Protein AF-A0A959PC65-F1 (afdb_monomer_lite)

Radius of gyration: 73.72 Å; chains: 1; bounding box: 116×34×220 Å

Structure (mmCIF, N/CA/C/O backbone):
data_AF-A0A959PC65-F1
#
_entry.id   AF-A0A959PC65-F1
#
loop_
_atom_site.group_PDB
_atom_site.id
_atom_site.type_symbol
_atom_site.label_atom_id
_atom_site.label_alt_id
_atom_site.label_comp_id
_atom_site.label_asym_id
_atom_site.label_entity_id
_atom_site.label_seq_id
_atom_site.pdbx_PDB_ins_code
_atom_site.Cartn_x
_atom_site.Cartn_y
_atom_site.Cartn_z
_atom_site.occupancy
_atom_site.B_iso_or_equiv
_atom_site.auth_seq_id
_atom_site.auth_comp_id
_atom_site.auth_asym_id
_atom_site.auth_atom_id
_atom_site.pdbx_PDB_model_num
ATOM 1 N N . SER A 1 1 ? 71.061 -19.066 -108.922 1.00 52.03 1 SER A N 1
ATOM 2 C CA . SER A 1 1 ? 69.913 -18.241 -109.324 1.00 52.03 1 SER A CA 1
ATOM 3 C C . SER A 1 1 ? 68.624 -18.771 -108.711 1.00 52.03 1 SER A C 1
ATOM 5 O O . SER A 1 1 ? 67.897 -19.541 -109.334 1.00 52.03 1 SER A O 1
ATOM 7 N N . GLY A 1 2 ? 68.364 -18.389 -107.465 1.00 57.25 2 GLY A N 1
ATOM 8 C CA . GLY A 1 2 ? 67.092 -18.632 -106.788 1.00 57.25 2 GLY A CA 1
ATOM 9 C C . GLY A 1 2 ? 66.955 -17.658 -105.626 1.00 57.25 2 GLY A C 1
ATOM 10 O O . GLY A 1 2 ? 67.928 -17.456 -104.901 1.00 57.25 2 GLY A O 1
ATOM 11 N N . SER A 1 3 ? 65.794 -17.016 -105.506 1.00 62.56 3 SER A N 1
ATOM 12 C CA . SER A 1 3 ? 65.504 -16.038 -104.458 1.00 62.56 3 SER A CA 1
ATOM 13 C C . SER A 1 3 ? 65.375 -16.725 -103.091 1.00 62.56 3 SER A C 1
ATOM 15 O O . SER A 1 3 ? 64.820 -17.821 -103.023 1.00 62.56 3 SER A O 1
ATOM 17 N N . ALA A 1 4 ? 65.863 -16.112 -102.008 1.00 68.50 4 ALA A N 1
ATOM 18 C CA . ALA A 1 4 ? 65.804 -16.688 -100.658 1.00 68.50 4 ALA A CA 1
ATOM 19 C C . ALA A 1 4 ? 65.425 -15.645 -99.600 1.00 68.50 4 ALA A C 1
ATOM 21 O O . ALA A 1 4 ? 65.985 -14.548 -99.569 1.00 68.50 4 ALA A O 1
ATOM 22 N N . TRP A 1 5 ? 64.497 -15.998 -98.711 1.00 67.81 5 TRP A N 1
ATOM 23 C CA . TRP A 1 5 ? 64.129 -15.167 -97.567 1.00 67.81 5 TRP A CA 1
ATOM 24 C C . TRP A 1 5 ? 65.224 -15.227 -96.506 1.00 67.81 5 TRP A C 1
ATOM 26 O O . TRP A 1 5 ? 65.566 -16.313 -96.027 1.00 67.81 5 TRP A O 1
ATOM 36 N N . ARG A 1 6 ? 65.766 -14.068 -96.120 1.00 68.94 6 ARG A N 1
ATOM 37 C CA . ARG A 1 6 ? 66.681 -13.974 -94.980 1.00 68.94 6 ARG A CA 1
ATOM 38 C C . ARG A 1 6 ? 66.100 -13.110 -93.873 1.00 68.94 6 ARG A C 1
ATOM 40 O O . ARG A 1 6 ? 65.317 -12.191 -94.117 1.00 68.94 6 ARG A O 1
ATOM 47 N N . ILE A 1 7 ? 66.534 -13.405 -92.657 1.00 67.31 7 ILE A N 1
ATOM 48 C CA . ILE A 1 7 ? 66.300 -12.592 -91.473 1.00 67.31 7 ILE A CA 1
ATOM 49 C C . ILE A 1 7 ? 67.658 -12.051 -91.025 1.00 67.31 7 ILE A C 1
ATOM 51 O O . ILE A 1 7 ? 68.590 -12.806 -90.741 1.00 67.31 7 ILE A O 1
ATOM 55 N N . TRP A 1 8 ? 67.785 -10.727 -91.000 1.00 59.12 8 TRP A N 1
ATOM 56 C CA . TRP A 1 8 ? 69.023 -10.029 -90.680 1.00 59.12 8 TRP A CA 1
ATOM 57 C C . TRP A 1 8 ? 68.911 -9.315 -89.334 1.00 59.12 8 TRP A C 1
ATOM 59 O O . TRP A 1 8 ? 68.015 -8.493 -89.140 1.00 59.12 8 TRP A O 1
ATOM 69 N N . ASN A 1 9 ? 69.845 -9.571 -88.414 1.00 57.09 9 ASN A N 1
ATOM 70 C CA . ASN A 1 9 ? 69.951 -8.797 -87.178 1.00 57.09 9 ASN A CA 1
ATOM 71 C C . ASN A 1 9 ? 70.742 -7.509 -87.435 1.00 57.09 9 ASN A C 1
ATOM 73 O O . ASN A 1 9 ? 71.923 -7.544 -87.778 1.00 57.09 9 ASN A O 1
ATOM 77 N N . THR A 1 10 ? 70.089 -6.363 -87.280 1.00 56.91 10 THR A N 1
ATOM 78 C CA . THR A 1 10 ? 70.685 -5.045 -87.553 1.00 56.91 10 THR A CA 1
ATOM 79 C C . THR A 1 10 ? 71.356 -4.413 -86.332 1.00 56.91 10 THR A C 1
ATOM 81 O O . THR A 1 10 ? 71.858 -3.296 -86.425 1.00 56.91 10 THR A O 1
ATOM 84 N N . GLY A 1 11 ? 71.347 -5.085 -85.176 1.00 47.38 11 GLY A N 1
ATOM 85 C CA . GLY A 1 11 ? 71.755 -4.521 -83.886 1.00 47.38 11 GLY A CA 1
ATOM 86 C C . GLY A 1 11 ? 70.674 -3.666 -83.209 1.00 47.38 11 GLY A C 1
ATOM 87 O O . GLY A 1 11 ? 70.723 -3.491 -81.997 1.00 47.38 11 GLY A O 1
ATOM 88 N N . CYS A 1 12 ? 69.665 -3.205 -83.957 1.00 42.94 12 CYS A N 1
ATOM 89 C CA . CYS A 1 12 ? 68.497 -2.470 -83.447 1.00 42.94 12 CYS A CA 1
ATOM 90 C C . CYS A 1 12 ? 67.174 -3.234 -83.666 1.00 42.94 12 CYS A C 1
ATOM 92 O O . CYS A 1 12 ? 66.101 -2.639 -83.596 1.00 42.94 12 CYS A O 1
ATOM 94 N N . GLY A 1 13 ? 67.250 -4.529 -83.992 1.00 55.75 13 GLY A N 1
ATOM 95 C CA . GLY A 1 13 ? 66.104 -5.374 -84.330 1.00 55.75 13 GLY A CA 1
ATOM 96 C C . GLY A 1 13 ? 66.384 -6.332 -85.488 1.00 55.75 13 GLY A C 1
ATOM 97 O O . GLY A 1 13 ? 67.478 -6.326 -86.066 1.00 55.75 13 GLY A O 1
ATOM 98 N N . TRP A 1 14 ? 65.379 -7.129 -85.848 1.00 58.44 14 TRP A N 1
ATOM 99 C CA . TRP A 1 14 ? 65.425 -8.040 -86.992 1.00 58.44 14 TRP A CA 1
ATOM 100 C C . TRP A 1 14 ? 64.729 -7.418 -88.212 1.00 58.44 14 TRP A C 1
ATOM 102 O O . TRP A 1 14 ? 63.682 -6.781 -88.094 1.00 58.44 14 TRP A O 1
ATOM 112 N N . GLU A 1 15 ? 65.318 -7.591 -89.393 1.00 63.28 15 GLU A N 1
ATOM 113 C CA . GLU A 1 15 ? 64.695 -7.265 -90.679 1.00 63.28 15 GLU A CA 1
ATOM 114 C C . GLU A 1 15 ? 64.476 -8.552 -91.479 1.00 63.28 15 GLU A C 1
ATOM 116 O O . GLU A 1 15 ? 65.385 -9.375 -91.575 1.00 63.28 15 GLU A O 1
ATOM 121 N N . ILE A 1 16 ? 63.297 -8.708 -92.086 1.00 68.25 16 ILE A N 1
ATOM 122 C CA . ILE A 1 16 ? 62.995 -9.804 -93.015 1.00 68.25 16 ILE A CA 1
ATOM 123 C C . ILE A 1 16 ? 62.952 -9.247 -94.432 1.00 68.25 16 ILE A C 1
ATOM 125 O O . ILE A 1 16 ? 62.266 -8.258 -94.721 1.00 68.25 16 ILE A O 1
ATOM 129 N N . GLY A 1 17 ? 63.677 -9.894 -95.335 1.00 66.88 17 GLY A N 1
ATOM 130 C CA . GLY A 1 17 ? 63.676 -9.532 -96.741 1.00 66.88 17 GLY A CA 1
ATOM 131 C C . GLY A 1 17 ? 63.999 -10.702 -97.649 1.00 66.88 17 GLY A C 1
ATOM 132 O O . GLY A 1 17 ? 64.562 -11.715 -97.232 1.00 66.88 17 GLY A O 1
ATOM 133 N N . LEU A 1 18 ? 63.599 -10.550 -98.904 1.00 70.12 18 LEU A N 1
ATOM 134 C CA . LEU A 1 18 ? 63.871 -11.497 -99.968 1.00 70.12 18 LEU A CA 1
ATOM 135 C C . LEU A 1 18 ? 65.146 -11.059 -100.688 1.00 70.12 18 LEU A C 1
ATOM 137 O O . LEU A 1 18 ? 65.239 -9.932 -101.179 1.00 70.12 18 LEU A O 1
ATOM 141 N N . VAL A 1 19 ? 66.126 -11.954 -100.752 1.00 71.81 19 VAL A N 1
ATOM 142 C CA . VAL A 1 19 ? 67.323 -11.779 -101.575 1.00 71.81 19 VAL A CA 1
ATOM 143 C C . VAL A 1 19 ? 67.050 -12.353 -102.951 1.00 71.81 19 VAL A C 1
ATOM 145 O O . VAL A 1 19 ? 66.766 -13.543 -103.065 1.00 71.81 19 VAL A O 1
ATOM 148 N N . GLU A 1 20 ? 67.184 -11.538 -103.990 1.00 73.69 20 GLU A N 1
ATOM 149 C CA . GLU A 1 20 ? 67.090 -11.961 -105.387 1.00 73.69 20 GLU A CA 1
ATOM 150 C C . GLU A 1 20 ? 68.472 -11.917 -106.048 1.00 73.69 20 GLU A C 1
ATOM 152 O O . GLU A 1 20 ? 69.166 -10.899 -106.030 1.00 73.69 20 GLU A O 1
ATOM 157 N N . ASP A 1 21 ? 68.882 -13.036 -106.640 1.00 68.44 21 ASP A N 1
ATOM 158 C CA . ASP A 1 21 ? 70.156 -13.172 -107.350 1.00 68.44 21 ASP A CA 1
ATOM 159 C C . ASP A 1 21 ? 70.002 -12.653 -108.790 1.00 68.44 21 ASP A C 1
ATOM 161 O O . ASP A 1 21 ? 69.402 -13.316 -109.640 1.00 68.44 21 ASP A O 1
ATOM 165 N N . ILE A 1 22 ? 70.522 -11.451 -109.061 1.00 67.75 22 ILE A N 1
ATOM 166 C CA . ILE A 1 22 ? 70.355 -10.743 -110.345 1.00 67.75 22 ILE A CA 1
ATOM 167 C C . ILE A 1 22 ? 71.550 -10.929 -111.296 1.00 67.75 22 ILE A C 1
ATOM 169 O O . ILE A 1 22 ? 71.750 -10.148 -112.226 1.00 67.75 22 ILE A O 1
ATOM 173 N N . GLY A 1 23 ? 72.371 -11.963 -111.082 1.00 59.47 23 GLY A N 1
ATOM 174 C CA . GLY A 1 23 ? 73.445 -12.378 -111.997 1.00 59.47 23 GLY A CA 1
ATOM 175 C C . GLY A 1 23 ? 74.710 -11.505 -111.989 1.00 59.47 23 GLY A C 1
ATOM 176 O O . GLY A 1 23 ? 75.762 -11.976 -112.411 1.00 59.47 23 GLY A O 1
ATOM 177 N N . PHE A 1 24 ? 74.644 -10.278 -111.461 1.00 54.88 24 PHE A N 1
ATOM 178 C CA . PHE A 1 24 ? 75.796 -9.398 -111.188 1.00 54.88 24 PHE A CA 1
ATOM 179 C C . PHE A 1 24 ? 75.814 -8.864 -109.738 1.00 54.88 24 PHE A C 1
ATOM 181 O O . PHE A 1 24 ? 76.488 -7.877 -109.446 1.00 54.88 24 PHE A O 1
ATOM 188 N N . GLY A 1 25 ? 75.079 -9.510 -108.828 1.00 63.34 25 GLY A N 1
ATOM 189 C CA . GLY A 1 25 ? 74.975 -9.147 -107.413 1.00 63.34 25 GLY A CA 1
ATOM 190 C C . GLY A 1 25 ? 73.688 -9.677 -106.776 1.00 63.34 25 GLY A C 1
ATOM 191 O O . GLY A 1 25 ? 72.831 -10.227 -107.466 1.00 63.34 25 GLY A O 1
ATOM 192 N N . GLU A 1 26 ? 73.555 -9.499 -105.463 1.00 71.88 26 GLU A N 1
ATOM 193 C CA . GLU A 1 26 ? 72.325 -9.778 -104.714 1.00 71.88 26 GLU A CA 1
ATOM 194 C C . GLU A 1 26 ? 71.518 -8.477 -104.550 1.00 71.88 26 GLU A C 1
ATOM 196 O O . GLU A 1 26 ? 72.081 -7.448 -104.168 1.00 71.88 26 GLU A O 1
ATOM 201 N N . ASN A 1 27 ? 70.212 -8.509 -104.831 1.00 74.06 27 ASN A N 1
ATOM 202 C CA . ASN A 1 27 ? 69.290 -7.413 -104.525 1.00 74.06 27 ASN A CA 1
ATOM 203 C C . ASN A 1 27 ? 68.455 -7.761 -103.283 1.00 74.06 27 ASN A C 1
ATOM 205 O O . ASN A 1 27 ? 67.878 -8.845 -103.216 1.00 74.06 27 ASN A O 1
ATOM 209 N N . TRP A 1 28 ? 68.396 -6.856 -102.303 1.00 72.31 28 TRP A N 1
ATOM 210 C CA . TRP A 1 28 ? 67.629 -7.035 -101.067 1.00 72.31 28 TRP A CA 1
ATOM 211 C C . TRP A 1 28 ? 66.302 -6.287 -101.149 1.00 72.31 28 TRP A C 1
ATOM 213 O O . TRP A 1 28 ? 66.261 -5.060 -101.026 1.00 72.31 28 TRP A O 1
ATOM 223 N N . ASN A 1 29 ? 65.209 -7.030 -101.284 1.00 67.00 29 ASN A N 1
ATOM 224 C CA . ASN A 1 29 ? 63.865 -6.486 -101.158 1.00 67.00 29 ASN A CA 1
ATOM 225 C C . ASN A 1 29 ? 63.426 -6.635 -99.696 1.00 67.00 29 ASN A C 1
ATOM 227 O O . ASN A 1 29 ? 63.206 -7.743 -99.212 1.00 67.00 29 ASN A O 1
ATOM 231 N N . ARG A 1 30 ? 63.343 -5.522 -98.960 1.00 63.12 30 ARG A N 1
ATOM 232 C CA . ARG A 1 30 ? 62.937 -5.512 -97.544 1.00 63.12 30 ARG A CA 1
ATOM 233 C C . ARG A 1 30 ? 61.412 -5.572 -97.437 1.00 63.12 30 ARG A C 1
ATOM 235 O O . ARG A 1 30 ? 60.748 -4.712 -98.007 1.00 63.12 30 ARG A O 1
ATOM 242 N N . TYR A 1 31 ? 60.881 -6.515 -96.658 1.00 58.06 31 TYR A N 1
ATOM 243 C CA . TYR A 1 31 ? 59.430 -6.699 -96.496 1.00 58.06 31 TYR A CA 1
ATOM 244 C C . TYR A 1 31 ? 58.930 -6.374 -95.096 1.00 58.06 31 TYR A C 1
ATOM 246 O O . TYR A 1 31 ? 57.860 -5.795 -94.966 1.00 58.06 31 TYR A O 1
ATOM 254 N N . ALA A 1 32 ? 59.716 -6.668 -94.063 1.00 56.94 32 ALA A N 1
ATOM 255 C CA . ALA A 1 32 ? 59.381 -6.264 -92.710 1.00 56.94 32 ALA A CA 1
ATOM 256 C C . ALA A 1 32 ? 60.618 -5.711 -92.009 1.00 56.94 32 ALA A C 1
ATOM 258 O O . ALA A 1 32 ? 61.707 -6.287 -92.038 1.00 56.94 32 ALA A O 1
ATOM 259 N N . ARG A 1 33 ? 60.436 -4.570 -91.358 1.00 50.03 33 ARG A N 1
ATOM 260 C CA . ARG A 1 33 ? 61.270 -4.130 -90.249 1.00 50.03 33 ARG A CA 1
ATOM 261 C C . ARG A 1 33 ? 60.291 -4.052 -89.103 1.00 50.03 33 ARG A C 1
ATOM 263 O O . ARG A 1 33 ? 59.395 -3.231 -89.239 1.00 50.03 33 ARG A O 1
ATOM 270 N N . TYR A 1 34 ? 60.480 -4.797 -88.019 1.00 53.69 34 TYR A N 1
ATOM 271 C CA . TYR A 1 34 ? 60.434 -4.125 -86.726 1.00 53.69 34 TYR A CA 1
ATOM 272 C C . TYR A 1 34 ? 60.867 -4.960 -85.524 1.00 53.69 34 TYR A C 1
ATOM 274 O O . TYR A 1 34 ? 60.722 -6.175 -85.464 1.00 53.69 34 TYR A O 1
ATOM 282 N N . TYR A 1 35 ? 61.367 -4.196 -84.555 1.00 48.28 35 TYR A N 1
ATOM 283 C CA . TYR A 1 35 ? 61.489 -4.490 -83.140 1.00 48.28 35 TYR A CA 1
ATOM 284 C C . TYR A 1 35 ? 60.657 -3.432 -82.416 1.00 48.28 35 TYR A C 1
ATOM 286 O O . TYR A 1 35 ? 61.050 -2.264 -82.407 1.00 48.28 35 TYR A O 1
ATOM 294 N N . THR A 1 36 ? 59.508 -3.786 -81.842 1.00 46.75 36 THR A N 1
ATOM 295 C CA . THR A 1 36 ? 58.866 -2.919 -80.846 1.00 46.75 36 THR A CA 1
ATOM 296 C C . THR A 1 36 ? 58.770 -3.658 -79.533 1.00 46.75 36 THR A C 1
ATOM 298 O O . THR A 1 36 ? 57.935 -4.535 -79.349 1.00 46.75 36 THR A O 1
ATOM 301 N N . GLY A 1 37 ? 59.581 -3.207 -78.587 1.00 50.06 37 GLY A N 1
ATOM 302 C CA . GLY A 1 37 ? 59.171 -3.199 -77.195 1.00 50.06 37 GLY A CA 1
ATOM 303 C C . GLY A 1 37 ? 59.454 -4.484 -76.457 1.00 50.06 37 GLY A C 1
ATOM 304 O O . GLY A 1 37 ? 60.479 -4.524 -75.793 1.00 50.06 37 GLY A O 1
ATOM 305 N N . PHE A 1 38 ? 58.549 -5.465 -76.486 1.00 52.56 38 PHE A N 1
ATOM 306 C CA . PHE A 1 38 ? 58.518 -6.482 -75.424 1.00 52.56 38 PHE A CA 1
ATOM 307 C C . PHE A 1 38 ? 57.985 -7.873 -75.809 1.00 52.56 38 PHE A C 1
ATOM 309 O O . PHE A 1 38 ? 58.043 -8.768 -74.973 1.00 52.56 38 PHE A O 1
ATOM 316 N N . CYS A 1 39 ? 57.598 -8.124 -77.064 1.00 54.19 39 CYS A N 1
ATOM 317 C CA . CYS A 1 39 ? 57.244 -9.471 -77.534 1.00 54.19 39 CYS A CA 1
ATOM 318 C C . CYS A 1 39 ? 57.866 -9.678 -78.921 1.00 54.19 39 CYS A C 1
ATOM 320 O O . CYS A 1 39 ? 57.612 -8.893 -79.830 1.00 54.19 39 CYS A O 1
ATOM 322 N N . ASN A 1 40 ? 58.750 -10.671 -79.076 1.00 52.94 40 ASN A N 1
ATOM 323 C CA . ASN A 1 40 ? 59.488 -10.962 -80.316 1.00 52.94 40 ASN A CA 1
ATOM 324 C C . ASN A 1 40 ? 58.570 -11.535 -81.421 1.00 52.94 40 ASN A C 1
ATOM 326 O O . ASN A 1 40 ? 58.814 -12.631 -81.920 1.00 52.94 40 ASN A O 1
ATOM 330 N N . GLU A 1 41 ? 57.520 -10.812 -81.802 1.00 56.50 41 GLU A N 1
ATOM 331 C CA . GLU A 1 41 ? 56.496 -11.250 -82.750 1.00 56.50 41 GLU A CA 1
ATOM 332 C C . GLU A 1 41 ? 56.366 -10.272 -83.924 1.00 56.50 41 GLU A C 1
ATOM 334 O O . GLU A 1 41 ? 56.542 -9.061 -83.779 1.00 56.50 41 GLU A O 1
ATOM 339 N N . ILE A 1 42 ? 56.066 -10.807 -85.111 1.00 57.09 42 ILE A N 1
ATOM 340 C CA . ILE A 1 42 ? 55.766 -10.020 -86.312 1.00 57.09 42 ILE A CA 1
ATOM 341 C C . ILE A 1 42 ? 54.278 -10.207 -86.620 1.00 57.09 42 ILE A C 1
ATOM 343 O O . ILE A 1 42 ? 53.873 -11.339 -86.898 1.00 57.09 42 ILE A O 1
ATOM 347 N N . PRO A 1 43 ? 53.465 -9.134 -86.624 1.00 57.00 43 PRO A N 1
ATOM 348 C CA . PRO A 1 43 ? 52.055 -9.232 -86.972 1.00 57.00 43 PRO A CA 1
ATOM 349 C C . PRO A 1 43 ? 51.869 -9.810 -88.377 1.00 57.00 43 PRO A C 1
ATOM 351 O O . PRO A 1 43 ? 52.524 -9.381 -89.331 1.00 57.00 43 PRO A O 1
ATOM 354 N N . VAL A 1 44 ? 50.929 -10.748 -88.515 1.00 57.47 44 VAL A N 1
ATOM 355 C CA . VAL A 1 44 ? 50.611 -11.463 -89.769 1.00 57.47 44 VAL A CA 1
ATOM 356 C C . VAL A 1 44 ? 50.310 -10.498 -90.925 1.00 57.47 44 VAL A C 1
ATOM 358 O O . VAL A 1 44 ? 50.628 -10.768 -92.077 1.00 57.47 44 VAL A O 1
ATOM 361 N N . GLU A 1 45 ? 49.743 -9.338 -90.598 1.00 56.09 45 GLU A N 1
ATOM 362 C CA . GLU A 1 45 ? 49.369 -8.257 -91.515 1.00 56.09 45 GLU A CA 1
ATOM 363 C C . GLU A 1 45 ? 50.573 -7.577 -92.187 1.00 56.09 45 GLU A C 1
ATOM 365 O O . GLU A 1 45 ? 50.431 -6.978 -93.253 1.00 56.09 45 GLU A O 1
ATOM 370 N N . GLN A 1 46 ? 51.759 -7.667 -91.576 1.00 52.94 46 GLN A N 1
ATOM 371 C CA . GLN A 1 46 ? 53.010 -7.124 -92.113 1.00 52.94 46 GLN A CA 1
ATOM 372 C C . GLN A 1 46 ? 53.815 -8.155 -92.916 1.00 52.94 46 GLN A C 1
ATOM 374 O O . GLN A 1 46 ? 54.865 -7.826 -93.471 1.00 52.94 46 GLN A O 1
ATOM 379 N N . LEU A 1 47 ? 53.333 -9.396 -93.011 1.00 56.59 47 LEU A N 1
ATOM 380 C CA . LEU A 1 47 ? 53.944 -10.451 -93.808 1.00 56.59 47 LEU A CA 1
ATOM 381 C C . LEU A 1 47 ? 53.136 -10.650 -95.095 1.00 56.59 47 LEU A C 1
ATOM 383 O O . LEU A 1 47 ? 51.935 -10.905 -95.078 1.00 56.59 47 LEU A O 1
ATOM 387 N N . GLY A 1 48 ? 53.802 -10.548 -96.247 1.00 58.09 48 GLY A N 1
ATOM 388 C CA . GLY A 1 48 ? 53.195 -10.942 -97.520 1.00 58.09 48 GLY A CA 1
ATOM 389 C C . GLY A 1 48 ? 52.866 -12.440 -97.534 1.00 58.09 48 GLY A C 1
ATOM 390 O O . GLY A 1 48 ? 53.522 -13.226 -96.851 1.00 58.09 48 GLY A O 1
ATOM 391 N N . LEU A 1 49 ? 51.888 -12.850 -98.350 1.00 60.56 49 LEU A N 1
ATOM 392 C CA . LEU A 1 49 ? 51.412 -14.243 -98.430 1.00 60.56 49 LEU A CA 1
ATOM 393 C C . LEU A 1 49 ? 52.553 -15.261 -98.617 1.00 60.56 49 LEU A C 1
ATOM 395 O O . LEU A 1 49 ? 52.530 -16.337 -98.031 1.00 60.56 49 LEU A O 1
ATOM 399 N N . GLU A 1 50 ? 53.583 -14.898 -99.381 1.00 60.94 50 GLU A N 1
ATOM 400 C CA . GLU A 1 50 ? 54.752 -15.749 -99.618 1.00 60.94 50 GLU A CA 1
ATOM 401 C C . GLU A 1 50 ? 55.606 -15.962 -98.358 1.00 60.94 50 GLU A C 1
ATOM 403 O O . GLU A 1 50 ? 56.052 -17.084 -98.108 1.00 60.94 50 GLU A O 1
ATOM 408 N N . ALA A 1 51 ? 55.783 -14.930 -97.527 1.00 60.09 51 ALA A N 1
ATOM 409 C CA . ALA A 1 51 ? 56.511 -15.034 -96.261 1.00 60.09 51 ALA A CA 1
ATOM 410 C C . ALA A 1 51 ? 55.747 -15.904 -95.249 1.00 60.09 51 ALA A C 1
ATOM 412 O O . ALA A 1 51 ? 56.362 -16.702 -94.549 1.00 60.09 51 ALA A O 1
ATOM 413 N N . LEU A 1 52 ? 54.411 -15.826 -95.244 1.00 60.56 52 LEU A N 1
ATOM 414 C CA . LEU A 1 52 ? 53.541 -16.660 -94.403 1.00 60.56 52 LEU A CA 1
ATOM 415 C C . LEU A 1 52 ? 53.571 -18.146 -94.785 1.00 60.56 52 LEU A C 1
ATOM 417 O O . LEU A 1 52 ? 53.357 -19.007 -93.939 1.00 60.56 52 LEU A O 1
ATOM 421 N N . THR A 1 53 ? 53.847 -18.459 -96.053 1.00 61.25 53 THR A N 1
ATOM 422 C CA . THR A 1 53 ? 53.963 -19.845 -96.544 1.00 61.25 53 THR A CA 1
ATOM 423 C C . THR A 1 53 ? 55.398 -20.380 -96.563 1.00 61.25 53 THR A C 1
ATOM 425 O O . THR A 1 53 ? 55.625 -21.525 -96.954 1.00 61.25 53 THR A O 1
ATOM 428 N N . THR A 1 54 ? 56.381 -19.567 -96.169 1.00 64.75 54 THR A N 1
ATOM 429 C CA . THR A 1 54 ? 57.793 -19.958 -96.169 1.00 64.75 54 THR A CA 1
ATOM 430 C C . THR A 1 54 ? 58.107 -20.785 -94.923 1.00 64.75 54 THR A C 1
ATOM 432 O O . THR A 1 54 ? 57.995 -20.308 -93.801 1.00 64.75 54 THR A O 1
ATOM 435 N N . THR A 1 55 ? 58.543 -22.032 -95.112 1.00 61.88 55 THR A N 1
ATOM 436 C CA . THR A 1 55 ? 58.835 -22.975 -94.013 1.00 61.88 55 THR A CA 1
ATOM 437 C C . THR A 1 55 ? 60.283 -22.930 -93.528 1.00 61.88 55 THR A C 1
ATOM 439 O O . THR A 1 55 ? 60.660 -23.652 -92.607 1.00 61.88 55 THR A O 1
ATOM 442 N N . THR A 1 56 ? 61.152 -22.168 -94.191 1.00 65.19 56 THR A N 1
ATOM 443 C CA . THR A 1 56 ? 62.580 -22.111 -93.863 1.00 65.19 56 THR A CA 1
ATOM 444 C C . THR A 1 56 ? 63.107 -20.716 -94.134 1.00 65.19 56 THR A C 1
ATOM 446 O O . THR A 1 56 ? 63.108 -20.249 -95.270 1.00 65.19 56 THR A O 1
ATOM 449 N N . PHE A 1 57 ? 63.570 -20.067 -93.074 1.00 69.25 57 PHE A N 1
ATOM 450 C CA . PHE A 1 57 ? 64.221 -18.767 -93.132 1.00 69.25 57 PHE A CA 1
ATOM 451 C C . PHE A 1 57 ? 65.724 -18.955 -92.987 1.00 69.25 57 PHE A C 1
ATOM 453 O O . PHE A 1 57 ? 66.156 -19.889 -92.319 1.00 69.25 57 PHE A O 1
ATOM 460 N N . TYR A 1 58 ? 66.522 -18.080 -93.594 1.00 68.56 58 TYR A N 1
ATOM 461 C CA . TYR A 1 58 ? 67.981 -18.135 -93.490 1.00 68.56 58 TYR A CA 1
ATOM 462 C C . TYR A 1 58 ? 68.526 -16.929 -92.722 1.00 68.56 58 TYR A C 1
ATOM 464 O O . TYR A 1 58 ? 67.960 -15.840 -92.789 1.00 68.56 58 TYR A O 1
ATOM 472 N N . ASP A 1 59 ? 69.626 -17.094 -91.997 1.00 64.75 59 ASP A N 1
ATOM 473 C CA . ASP A 1 59 ? 70.328 -15.978 -91.365 1.00 64.75 59 ASP A CA 1
ATOM 474 C C . ASP A 1 59 ? 71.149 -15.157 -92.383 1.00 64.75 59 ASP A C 1
ATOM 476 O O . ASP A 1 59 ? 71.220 -15.465 -93.580 1.00 64.75 59 ASP A O 1
ATOM 480 N N . GLY A 1 60 ? 71.800 -14.092 -91.906 1.00 58.94 60 GLY A N 1
ATOM 481 C CA . GLY A 1 60 ? 72.668 -13.230 -92.719 1.00 58.94 60 GLY A CA 1
ATOM 482 C C . GLY A 1 60 ? 73.899 -13.923 -93.326 1.00 58.94 60 GLY A C 1
ATOM 483 O O . GLY A 1 60 ? 74.558 -13.336 -94.182 1.00 58.94 60 GLY A O 1
ATOM 484 N N . PHE A 1 61 ? 74.192 -15.164 -92.929 1.00 64.56 61 PHE A N 1
ATOM 485 C CA . PHE A 1 61 ? 75.278 -15.998 -93.448 1.00 64.56 61 PHE A CA 1
ATOM 486 C C . PHE A 1 61 ? 74.765 -17.179 -94.293 1.00 64.56 61 PHE A C 1
ATOM 488 O O . PHE A 1 61 ? 75.555 -18.015 -94.737 1.00 64.56 61 PHE A O 1
ATOM 495 N N . GLY A 1 62 ? 73.453 -17.242 -94.551 1.00 63.31 62 GLY A N 1
ATOM 496 C CA . GLY A 1 62 ? 72.820 -18.259 -95.385 1.00 63.31 62 GLY A CA 1
ATOM 497 C C . GLY A 1 62 ? 72.585 -19.601 -94.688 1.00 63.31 62 GLY A C 1
ATOM 498 O O . GLY A 1 62 ? 72.373 -20.598 -95.377 1.00 63.31 62 GLY A O 1
ATOM 499 N N . GLN A 1 63 ? 72.627 -19.662 -93.353 1.00 67.69 63 GLN A N 1
ATOM 500 C CA . GLN A 1 63 ? 72.279 -20.865 -92.587 1.00 67.69 63 GLN A CA 1
ATOM 501 C C . GLN A 1 63 ? 70.777 -20.896 -92.271 1.00 67.69 63 GLN A C 1
ATOM 503 O O . GLN A 1 63 ? 70.218 -19.848 -91.953 1.00 67.69 63 GLN A O 1
ATOM 508 N N . PRO A 1 64 ? 70.100 -22.057 -92.348 1.00 67.62 64 PRO A N 1
ATOM 509 C CA . PRO A 1 64 ? 68.682 -22.149 -92.018 1.00 67.62 64 PRO A CA 1
ATOM 510 C C . PRO A 1 64 ? 68.455 -21.906 -90.520 1.00 67.62 64 PRO A C 1
ATOM 512 O O . PRO A 1 64 ? 69.098 -22.521 -89.670 1.00 67.62 64 PRO A O 1
ATOM 515 N N . LEU A 1 65 ? 67.513 -21.024 -90.207 1.00 63.88 65 LEU A N 1
ATOM 516 C CA . LEU A 1 65 ? 67.009 -20.768 -88.866 1.00 63.88 65 LEU A CA 1
ATOM 517 C C . LEU A 1 65 ? 66.019 -21.871 -88.478 1.00 63.88 65 LEU A C 1
ATOM 519 O O . LEU A 1 65 ? 65.130 -22.229 -89.250 1.00 63.88 65 LEU A O 1
ATOM 523 N N . THR A 1 66 ? 66.167 -22.401 -87.266 1.00 58.06 66 THR A N 1
ATOM 524 C CA . THR A 1 66 ? 65.294 -23.433 -86.688 1.00 58.06 66 THR A CA 1
ATOM 525 C C . THR A 1 66 ? 64.552 -22.877 -85.473 1.00 58.06 66 THR A C 1
ATOM 527 O O . THR A 1 66 ? 65.153 -22.125 -84.709 1.00 58.06 66 THR A O 1
ATOM 530 N N . GLY A 1 67 ? 63.296 -23.284 -85.256 1.00 54.47 67 GLY A N 1
ATOM 531 C CA . GLY A 1 67 ? 62.502 -22.891 -84.077 1.00 54.47 67 GLY A CA 1
ATOM 532 C C . GLY A 1 67 ? 61.572 -21.685 -84.269 1.00 54.47 67 GLY A C 1
ATOM 533 O O . GLY A 1 67 ? 61.241 -21.020 -83.295 1.00 54.47 67 GLY A O 1
ATOM 534 N N . LEU A 1 68 ? 61.177 -21.386 -85.510 1.00 58.19 68 LEU A N 1
ATOM 535 C CA . LEU A 1 68 ? 60.132 -20.406 -85.820 1.00 58.19 68 LEU A CA 1
ATOM 536 C C . LEU A 1 68 ? 58.767 -21.106 -85.788 1.00 58.19 68 LEU A C 1
ATOM 538 O O . LEU A 1 68 ? 58.564 -22.056 -86.539 1.00 58.19 68 LEU A O 1
ATOM 542 N N . GLU A 1 69 ? 57.854 -20.627 -84.945 1.00 56.72 69 GLU A N 1
ATOM 543 C CA . GLU A 1 69 ? 56.491 -21.153 -84.782 1.00 56.72 69 GLU A CA 1
ATOM 544 C C . GLU A 1 69 ? 55.474 -20.011 -84.927 1.00 56.72 69 GLU A C 1
ATOM 546 O O . GLU A 1 69 ? 55.751 -18.874 -84.543 1.00 56.72 69 GLU A O 1
ATOM 551 N N . THR A 1 70 ? 54.291 -20.301 -85.471 1.00 55.38 70 THR A N 1
ATOM 552 C CA . THR A 1 70 ? 53.161 -19.357 -85.526 1.00 55.38 70 THR A CA 1
ATOM 553 C C . THR A 1 70 ? 52.186 -19.665 -84.388 1.00 55.38 70 THR A C 1
ATOM 555 O O . THR A 1 70 ? 51.587 -20.741 -84.399 1.00 55.38 70 THR A O 1
ATOM 558 N N . SER A 1 71 ? 52.003 -18.755 -83.426 1.00 54.91 71 SER A N 1
ATOM 559 C CA . SER A 1 71 ? 51.025 -18.909 -82.331 1.00 54.91 71 SER A CA 1
ATOM 560 C C . SER A 1 71 ? 49.766 -18.076 -82.595 1.00 54.91 71 SER A C 1
ATOM 562 O O . SER A 1 71 ? 49.872 -16.944 -83.058 1.00 54.91 71 SER A O 1
ATOM 564 N N . LEU A 1 72 ? 48.584 -18.642 -82.323 1.00 53.56 72 LEU A N 1
ATOM 565 C CA . LEU A 1 72 ? 47.273 -17.977 -82.434 1.00 53.56 72 LEU A CA 1
ATOM 566 C C . LEU A 1 72 ? 46.624 -17.691 -81.066 1.00 53.56 72 LEU A C 1
ATOM 568 O O . LEU A 1 72 ? 45.543 -17.107 -81.037 1.00 53.56 72 LEU A O 1
ATOM 572 N N . ASP A 1 73 ? 47.254 -18.096 -79.959 1.00 56.34 73 ASP A N 1
ATOM 573 C CA . ASP A 1 73 ? 46.714 -17.902 -78.608 1.00 56.34 73 ASP A CA 1
ATOM 574 C C . ASP A 1 73 ? 47.322 -16.656 -77.951 1.00 56.34 73 ASP A C 1
ATOM 576 O O . ASP A 1 73 ? 48.542 -16.544 -77.805 1.00 56.34 73 ASP A O 1
ATOM 580 N N . SER A 1 74 ? 46.453 -15.723 -77.551 1.00 58.66 74 SER A N 1
ATOM 581 C CA . SER A 1 74 ? 46.802 -14.507 -76.813 1.00 58.66 74 SER A CA 1
ATOM 582 C C . SER A 1 74 ? 46.965 -14.823 -75.323 1.00 58.66 74 SER A C 1
ATOM 584 O O . SER A 1 74 ? 45.976 -14.997 -74.612 1.00 58.66 74 SER A O 1
ATOM 586 N N . PHE A 1 75 ? 48.206 -14.871 -74.835 1.00 67.56 75 PHE A N 1
ATOM 587 C CA . PHE A 1 75 ? 48.534 -14.962 -73.401 1.00 67.56 75 PHE A CA 1
ATOM 588 C C . PHE A 1 75 ? 48.610 -13.568 -72.753 1.00 67.56 75 PHE A C 1
ATOM 590 O O . PHE A 1 75 ? 49.559 -13.255 -72.027 1.00 67.56 75 PHE A O 1
ATOM 597 N N . GLU A 1 76 ? 47.634 -12.730 -73.094 1.00 72.62 76 GLU A N 1
ATOM 598 C CA . GLU A 1 76 ? 47.503 -11.338 -72.673 1.00 72.62 76 GLU A CA 1
ATOM 599 C C . GLU A 1 76 ? 46.616 -11.245 -71.425 1.00 72.62 76 GLU A C 1
ATOM 601 O O . GLU A 1 76 ? 45.535 -11.834 -71.382 1.00 72.62 76 GLU A O 1
ATOM 606 N N . GLY A 1 77 ? 47.086 -10.528 -70.408 1.00 79.56 77 GLY A N 1
ATOM 607 C CA . GLY A 1 77 ? 46.370 -10.289 -69.157 1.00 79.56 77 GLY A CA 1
ATOM 608 C C . GLY A 1 77 ? 47.286 -9.644 -68.120 1.00 79.56 77 GLY A C 1
ATOM 609 O O . GLY A 1 77 ? 48.489 -9.524 -68.335 1.00 79.56 77 GLY A O 1
ATOM 610 N N . CYS A 1 78 ? 46.753 -9.222 -66.975 1.00 86.94 78 CYS A N 1
ATOM 611 C CA . CYS A 1 78 ? 47.570 -8.513 -65.997 1.00 86.94 78 CYS A CA 1
ATOM 612 C C . CYS A 1 78 ? 48.691 -9.394 -65.412 1.00 86.94 78 CYS A C 1
ATOM 614 O O . CYS A 1 78 ? 48.424 -10.365 -64.705 1.00 86.94 78 CYS A O 1
ATOM 616 N N . THR A 1 79 ? 49.953 -9.011 -65.627 1.00 84.69 79 THR A N 1
ATOM 617 C CA . THR A 1 79 ? 51.115 -9.763 -65.105 1.00 84.69 79 THR A CA 1
ATOM 618 C C . THR A 1 79 ? 51.647 -9.260 -63.761 1.00 84.69 79 THR A C 1
ATOM 620 O O . THR A 1 79 ? 52.608 -9.829 -63.246 1.00 84.69 79 THR A O 1
ATOM 623 N N . ASP A 1 80 ? 51.069 -8.199 -63.188 1.00 86.00 80 ASP A N 1
ATOM 624 C CA . ASP A 1 80 ? 51.507 -7.647 -61.899 1.00 86.00 80 ASP A CA 1
ATOM 625 C C . ASP A 1 80 ? 50.889 -8.432 -60.726 1.00 86.00 80 ASP A C 1
ATOM 627 O O . ASP A 1 80 ? 49.679 -8.338 -60.520 1.00 86.00 80 ASP A O 1
ATOM 631 N N . PRO A 1 81 ? 51.675 -9.161 -59.906 1.00 86.19 81 PRO A N 1
ATOM 632 C CA . PRO A 1 81 ? 51.153 -9.923 -58.769 1.00 86.19 81 PRO A CA 1
ATOM 633 C C . PRO A 1 81 ? 50.513 -9.070 -57.666 1.00 86.19 81 PRO A C 1
ATOM 635 O O . PRO A 1 81 ? 49.865 -9.626 -56.780 1.00 86.19 81 PRO A O 1
ATOM 638 N N . ALA A 1 82 ? 50.738 -7.752 -57.666 1.00 84.44 82 ALA A N 1
ATOM 639 C CA . ALA A 1 82 ? 50.109 -6.819 -56.736 1.00 84.44 82 ALA A CA 1
ATOM 640 C C . ALA A 1 82 ? 48.740 -6.317 -57.224 1.00 84.44 82 ALA A C 1
ATOM 642 O O . ALA A 1 82 ? 48.014 -5.702 -56.445 1.00 84.44 82 ALA A O 1
ATOM 643 N N . ALA A 1 83 ? 48.386 -6.561 -58.487 1.00 86.69 83 ALA A N 1
ATOM 644 C CA . ALA A 1 83 ? 47.088 -6.209 -59.036 1.00 86.69 83 ALA A CA 1
ATOM 645 C C . ALA A 1 83 ? 46.033 -7.270 -58.710 1.00 86.69 83 ALA A C 1
ATOM 647 O O . ALA A 1 83 ? 46.301 -8.458 -58.543 1.00 86.69 83 ALA A O 1
ATOM 648 N N . CYS A 1 84 ? 44.786 -6.839 -58.660 1.00 85.69 84 CYS A N 1
ATOM 649 C CA . CYS A 1 84 ? 43.692 -7.648 -58.132 1.00 85.69 84 CYS A CA 1
ATOM 650 C C . CYS A 1 84 ? 43.060 -8.547 -59.189 1.00 85.69 84 CYS A C 1
ATOM 652 O O . CYS A 1 84 ? 42.422 -9.547 -58.873 1.00 85.69 84 CYS A O 1
ATOM 654 N N . ASN A 1 85 ? 43.291 -8.211 -60.454 1.00 86.81 85 ASN A N 1
ATOM 655 C CA . ASN A 1 85 ? 43.036 -9.057 -61.607 1.00 86.81 85 ASN A CA 1
ATOM 656 C C . ASN A 1 85 ? 44.324 -9.704 -62.139 1.00 86.81 85 ASN A C 1
ATOM 658 O O . ASN A 1 85 ? 44.373 -10.032 -63.322 1.00 86.81 85 ASN A O 1
ATOM 662 N N . TYR A 1 86 ? 45.351 -9.869 -61.292 1.00 87.94 86 TYR A N 1
ATOM 663 C CA . TYR A 1 86 ? 46.558 -10.609 -61.651 1.00 87.94 86 TYR A CA 1
ATOM 664 C C . TYR A 1 86 ? 46.202 -11.975 -62.241 1.00 87.94 86 TYR A C 1
ATOM 666 O O . TYR A 1 86 ? 45.547 -12.801 -61.598 1.00 87.94 86 TYR A O 1
ATOM 674 N N . ASP A 1 87 ? 46.682 -12.222 -63.451 1.00 84.69 87 ASP A N 1
ATOM 675 C CA . ASP A 1 87 ? 46.545 -13.488 -64.138 1.00 84.69 87 ASP A CA 1
ATOM 676 C C . ASP A 1 87 ? 47.895 -14.206 -64.144 1.00 84.69 87 ASP A C 1
ATOM 678 O O . ASP A 1 87 ? 48.807 -13.897 -64.905 1.00 84.69 87 ASP A O 1
ATOM 682 N N . SER A 1 88 ? 48.007 -15.234 -63.303 1.00 84.69 88 SER A N 1
ATOM 683 C CA . SER A 1 88 ? 49.209 -16.074 -63.224 1.00 84.69 88 SER A CA 1
ATOM 684 C C . SER A 1 88 ? 49.528 -16.862 -64.502 1.00 84.69 88 SER A C 1
ATOM 686 O O . SER A 1 88 ? 50.600 -17.462 -64.593 1.00 84.69 88 SER A O 1
ATOM 688 N N . THR A 1 89 ? 48.591 -16.914 -65.452 1.00 79.00 89 THR A N 1
ATOM 689 C CA . THR A 1 89 ? 48.756 -17.551 -66.762 1.00 79.00 89 THR A CA 1
ATOM 690 C C . THR A 1 89 ? 49.060 -16.552 -67.874 1.00 79.00 89 THR A C 1
ATOM 692 O O . THR A 1 89 ? 49.511 -16.972 -68.943 1.00 79.00 89 THR A O 1
ATOM 695 N N . ALA A 1 90 ? 48.887 -15.251 -67.616 1.00 75.44 90 ALA A N 1
ATOM 696 C CA . ALA A 1 90 ? 49.318 -14.210 -68.528 1.00 75.44 90 ALA A CA 1
ATOM 697 C C . ALA A 1 90 ? 50.846 -14.186 -68.590 1.00 75.44 90 ALA A C 1
ATOM 699 O O . ALA A 1 90 ? 51.553 -14.170 -67.580 1.00 75.44 90 ALA A O 1
ATOM 700 N N . VAL A 1 91 ? 51.359 -14.202 -69.814 1.00 70.81 91 VAL A N 1
ATOM 701 C CA . VAL A 1 91 ? 52.797 -14.101 -70.086 1.00 70.81 91 VAL A CA 1
ATOM 702 C C . VAL A 1 91 ? 53.147 -12.667 -70.491 1.00 70.81 91 VAL A C 1
ATOM 704 O O . VAL A 1 91 ? 54.309 -12.270 -70.398 1.00 70.81 91 VAL A O 1
ATOM 707 N N . CYS A 1 92 ? 52.142 -11.885 -70.908 1.00 68.19 92 CYS A N 1
ATOM 708 C CA . CYS A 1 92 ? 52.282 -10.510 -71.369 1.00 68.19 92 CYS A CA 1
ATOM 709 C C . CYS A 1 92 ? 51.202 -9.607 -70.759 1.00 68.19 92 CYS A C 1
ATOM 711 O O . CYS A 1 92 ? 50.024 -9.958 -70.787 1.00 68.19 92 CYS A O 1
ATOM 713 N N . ASP A 1 93 ? 51.617 -8.439 -70.260 1.00 76.00 93 ASP A N 1
ATOM 714 C CA . ASP A 1 93 ? 50.710 -7.419 -69.726 1.00 76.00 93 ASP A CA 1
ATOM 715 C C . ASP A 1 93 ? 49.995 -6.673 -70.856 1.00 76.00 93 ASP A C 1
ATOM 717 O O . ASP A 1 93 ? 50.638 -6.061 -71.712 1.00 76.00 93 ASP A O 1
ATOM 721 N N . ASP A 1 94 ? 48.668 -6.701 -70.834 1.00 78.50 94 ASP A N 1
ATOM 722 C CA . ASP A 1 94 ? 47.792 -5.984 -71.766 1.00 78.50 94 ASP A CA 1
ATOM 723 C C . ASP A 1 94 ? 47.382 -4.593 -71.245 1.00 78.50 94 ASP A C 1
ATOM 725 O O . ASP A 1 94 ? 46.616 -3.872 -71.889 1.00 78.50 94 ASP A O 1
ATOM 729 N N . GLY A 1 95 ? 47.900 -4.196 -70.077 1.00 80.19 95 GLY A N 1
ATOM 730 C CA . GLY A 1 95 ? 47.556 -2.945 -69.410 1.00 80.19 95 GLY A CA 1
ATOM 731 C C . GLY A 1 95 ? 46.217 -2.997 -68.672 1.00 80.19 95 GLY A C 1
ATOM 732 O O . GLY A 1 95 ? 45.731 -1.953 -68.234 1.00 80.19 95 GLY A O 1
ATOM 733 N N . SER A 1 96 ? 45.617 -4.183 -68.512 1.00 84.25 96 SER A N 1
ATOM 734 C CA . SER A 1 96 ? 44.377 -4.370 -67.752 1.00 84.25 96 SER A CA 1
ATOM 735 C C . SER A 1 96 ? 44.576 -4.340 -66.234 1.00 84.25 96 SER A C 1
ATOM 737 O O . SER A 1 96 ? 43.587 -4.396 -65.509 1.00 84.25 96 SER A O 1
ATOM 739 N N . CYS A 1 97 ? 45.811 -4.262 -65.724 1.00 86.88 97 CYS A N 1
ATOM 740 C CA . CYS A 1 97 ? 46.091 -4.329 -64.289 1.00 86.88 97 CYS A CA 1
ATOM 741 C C . CYS A 1 97 ? 45.324 -3.287 -63.454 1.00 86.88 97 CYS A C 1
ATOM 743 O O . CYS A 1 97 ? 45.523 -2.077 -63.574 1.00 86.88 97 CYS A O 1
ATOM 745 N N . HIS A 1 98 ? 44.494 -3.783 -62.538 1.00 85.94 98 HIS A N 1
ATOM 746 C CA . HIS A 1 98 ? 43.792 -3.016 -61.519 1.00 85.94 98 HIS A CA 1
ATOM 747 C C . HIS A 1 98 ? 44.553 -3.116 -60.201 1.00 85.94 98 HIS A C 1
ATOM 749 O O . HIS A 1 98 ? 44.498 -4.136 -59.512 1.00 85.94 98 HIS A O 1
ATOM 755 N N . LEU A 1 99 ? 45.285 -2.057 -59.867 1.00 84.38 99 LEU A N 1
ATOM 756 C CA . LEU A 1 99 ? 45.990 -1.964 -58.594 1.00 84.38 99 LEU A CA 1
ATOM 757 C C . LEU A 1 99 ? 45.014 -1.637 -57.453 1.00 84.38 99 LEU A C 1
ATOM 759 O O . LEU A 1 99 ? 43.996 -0.991 -57.707 1.00 84.38 99 LEU A O 1
ATOM 763 N N . PRO A 1 100 ? 45.329 -2.044 -56.210 1.00 84.38 100 PRO A N 1
ATOM 764 C CA . PRO A 1 100 ? 44.560 -1.647 -55.039 1.00 84.38 100 PRO A CA 1
ATOM 765 C C . PRO A 1 100 ? 44.414 -0.122 -54.950 1.00 84.38 100 PRO A C 1
ATOM 767 O O . PRO A 1 100 ? 45.414 0.599 -54.989 1.00 84.38 100 PRO A O 1
ATOM 770 N N . ASP A 1 101 ? 43.174 0.366 -54.878 1.00 86.75 101 ASP A N 1
ATOM 771 C CA . ASP A 1 101 ? 42.826 1.779 -55.083 1.00 86.75 101 ASP A CA 1
ATOM 772 C C . ASP A 1 101 ? 41.868 2.362 -54.028 1.00 86.75 101 ASP A C 1
ATOM 774 O O . ASP A 1 101 ? 41.557 3.559 -54.056 1.00 86.75 101 ASP A O 1
ATOM 778 N N . GLY A 1 102 ? 41.444 1.556 -53.055 1.00 88.38 102 GLY A N 1
ATOM 779 C CA . GLY A 1 102 ? 40.769 2.029 -51.851 1.00 88.38 102 GLY A CA 1
ATOM 780 C C . GLY A 1 102 ? 39.983 0.932 -51.151 1.00 88.38 102 GLY A C 1
ATOM 781 O O . GLY A 1 102 ? 39.877 -0.184 -51.642 1.00 88.38 102 GLY A O 1
ATOM 782 N N . CYS A 1 103 ? 39.386 1.247 -50.004 1.00 91.12 103 CYS A N 1
ATOM 783 C CA . CYS A 1 103 ? 38.575 0.272 -49.287 1.00 91.12 103 CYS A CA 1
ATOM 784 C C . CYS A 1 103 ? 37.300 -0.095 -50.067 1.00 91.12 103 CYS A C 1
ATOM 786 O O . CYS A 1 103 ? 36.474 0.765 -50.384 1.00 91.12 103 CYS A O 1
ATOM 788 N N . THR A 1 104 ? 37.102 -1.389 -50.300 1.00 90.12 104 THR A N 1
ATOM 789 C CA . THR A 1 104 ? 35.941 -1.945 -51.021 1.00 90.12 104 THR A CA 1
ATOM 790 C C . THR A 1 104 ? 34.872 -2.518 -50.093 1.00 90.12 104 THR A C 1
ATOM 792 O O . THR A 1 104 ? 33.787 -2.878 -50.551 1.00 90.12 104 THR A O 1
ATOM 795 N N . ASN A 1 105 ? 35.140 -2.593 -48.785 1.00 86.69 105 ASN A N 1
ATOM 796 C CA . ASN A 1 105 ? 34.175 -3.091 -47.812 1.00 86.69 105 ASN A CA 1
ATOM 797 C C . ASN A 1 105 ? 33.074 -2.042 -47.555 1.00 86.69 105 ASN A C 1
ATOM 799 O O . ASN A 1 105 ? 33.383 -1.001 -46.978 1.00 86.69 105 ASN A O 1
ATOM 803 N N . PRO A 1 106 ? 31.799 -2.309 -47.901 1.00 84.62 106 PRO A N 1
ATOM 804 C CA . PRO A 1 106 ? 30.701 -1.350 -47.743 1.00 84.62 106 PRO A CA 1
ATOM 805 C C . PRO A 1 106 ? 30.362 -1.001 -46.286 1.00 84.62 106 PRO A C 1
ATOM 807 O O . PRO A 1 106 ? 29.598 -0.070 -46.058 1.00 84.62 106 PRO A O 1
ATOM 810 N N . VAL A 1 107 ? 30.901 -1.750 -45.320 1.00 79.06 107 VAL A N 1
ATOM 811 C CA . VAL A 1 107 ? 30.720 -1.537 -43.874 1.00 79.06 107 VAL A CA 1
ATOM 812 C C . VAL A 1 107 ? 31.882 -0.724 -43.274 1.00 79.06 107 VAL A C 1
ATOM 814 O O . VAL A 1 107 ? 31.829 -0.284 -42.138 1.00 79.06 107 VAL A O 1
ATOM 817 N N . ALA A 1 108 ? 32.967 -0.491 -44.015 1.00 84.06 108 ALA A N 1
ATOM 818 C CA . ALA A 1 108 ? 34.099 0.272 -43.497 1.00 84.06 108 ALA A CA 1
ATOM 819 C C . ALA A 1 108 ? 33.881 1.788 -43.610 1.00 84.06 108 ALA A C 1
ATOM 821 O O . ALA A 1 108 ? 33.337 2.294 -44.592 1.00 84.06 108 ALA A O 1
ATOM 822 N N . CYS A 1 109 ? 34.421 2.534 -42.649 1.00 82.69 109 CYS A N 1
ATOM 823 C CA . CYS A 1 109 ? 34.272 3.991 -42.544 1.00 82.69 109 CYS A CA 1
ATOM 824 C C . CYS A 1 109 ? 34.743 4.773 -43.776 1.00 82.69 109 CYS A C 1
ATOM 826 O O . CYS A 1 109 ? 34.253 5.856 -44.084 1.00 82.69 109 CYS A O 1
ATOM 828 N N . ASN A 1 110 ? 35.765 4.251 -44.445 1.00 85.00 110 ASN A N 1
ATOM 829 C CA . ASN A 1 110 ? 36.384 4.832 -45.626 1.00 85.00 110 ASN A CA 1
ATOM 830 C C . ASN A 1 110 ? 36.040 4.038 -46.890 1.00 85.00 110 ASN A C 1
ATOM 832 O O . ASN A 1 110 ? 36.825 4.049 -47.840 1.00 85.00 110 ASN A O 1
ATOM 836 N N . TYR A 1 111 ? 34.891 3.352 -46.894 1.00 87.81 111 TYR A N 1
ATOM 837 C CA . TYR A 1 111 ? 34.364 2.698 -48.081 1.00 87.81 111 TYR A CA 1
ATOM 838 C C . TYR A 1 111 ? 34.356 3.664 -49.265 1.00 87.81 111 TYR A C 1
ATOM 840 O O . TYR A 1 111 ? 33.783 4.756 -49.212 1.00 87.81 111 TYR A O 1
ATOM 848 N N . ASN A 1 112 ? 34.977 3.237 -50.355 1.00 86.56 112 ASN A N 1
ATOM 849 C CA . ASN A 1 112 ? 35.006 3.967 -51.601 1.00 86.56 112 ASN A CA 1
ATOM 850 C C . ASN A 1 112 ? 34.231 3.167 -52.649 1.00 86.56 112 ASN A C 1
ATOM 852 O O . ASN A 1 112 ? 34.713 2.165 -53.165 1.00 86.56 112 ASN A O 1
ATOM 856 N N . SER A 1 113 ? 33.039 3.639 -53.013 1.00 89.69 113 SER A N 1
ATOM 857 C CA . SER A 1 113 ? 32.210 2.986 -54.035 1.00 89.69 113 SER A CA 1
ATOM 858 C C . SER A 1 113 ? 32.805 3.024 -55.445 1.00 89.69 113 SER A C 1
ATOM 860 O O . SER A 1 113 ? 32.314 2.322 -56.328 1.00 89.69 113 SER A O 1
ATOM 862 N N . ALA A 1 114 ? 33.843 3.835 -55.662 1.00 86.62 114 ALA A N 1
ATOM 863 C CA . ALA A 1 114 ? 34.612 3.872 -56.897 1.00 86.62 114 ALA A CA 1
ATOM 864 C C . ALA A 1 114 ? 35.883 3.008 -56.846 1.00 86.62 114 ALA A C 1
ATOM 866 O O . ALA A 1 114 ? 36.504 2.840 -57.893 1.00 86.62 114 ALA A O 1
ATOM 867 N N . ALA A 1 115 ? 36.270 2.480 -55.676 1.00 86.88 115 ALA A N 1
ATOM 868 C CA . ALA A 1 115 ? 37.382 1.543 -55.579 1.00 86.88 115 ALA A CA 1
ATOM 869 C C . ALA A 1 115 ? 36.984 0.220 -56.235 1.00 86.88 115 ALA A C 1
ATOM 871 O O . ALA A 1 115 ? 35.929 -0.352 -55.943 1.00 86.88 115 ALA A O 1
ATOM 872 N N . LEU A 1 116 ? 37.828 -0.247 -57.145 1.00 81.94 116 LEU A N 1
ATOM 873 C CA . LEU A 1 116 ? 37.662 -1.533 -57.813 1.00 81.94 116 LEU A CA 1
ATOM 874 C C . LEU A 1 116 ? 38.445 -2.627 -57.092 1.00 81.94 116 LEU A C 1
ATOM 876 O O . LEU A 1 116 ? 38.142 -3.809 -57.276 1.00 81.94 116 LEU A O 1
ATOM 880 N N . CYS A 1 117 ? 39.423 -2.246 -56.265 1.00 85.38 117 CYS A N 1
ATOM 881 C CA . CYS A 1 117 ? 40.186 -3.180 -55.469 1.00 85.38 117 CYS A CA 1
ATOM 882 C C . CYS A 1 117 ? 40.601 -2.655 -54.091 1.00 85.38 117 CYS A C 1
ATOM 884 O O . CYS A 1 117 ? 41.129 -1.554 -53.945 1.00 85.38 117 CYS A O 1
ATOM 886 N N . ASP A 1 118 ? 40.446 -3.536 -53.101 1.00 86.44 118 ASP A N 1
ATOM 887 C CA . ASP A 1 118 ? 40.813 -3.292 -51.716 1.00 86.44 118 ASP A CA 1
ATOM 888 C C . ASP A 1 118 ? 42.315 -3.082 -51.515 1.00 86.44 118 ASP A C 1
ATOM 890 O O . ASP A 1 118 ? 43.118 -3.983 -51.756 1.00 86.44 118 ASP A O 1
ATOM 894 N N . ASP A 1 119 ? 42.689 -1.917 -50.994 1.00 88.06 119 ASP A N 1
ATOM 895 C CA . ASP A 1 119 ? 44.064 -1.579 -50.604 1.00 88.06 119 ASP A CA 1
ATOM 896 C C . ASP A 1 119 ? 44.393 -1.911 -49.141 1.00 88.06 119 ASP A C 1
ATOM 898 O O . ASP A 1 119 ? 45.459 -1.546 -48.639 1.00 88.06 119 ASP A O 1
ATOM 902 N N . GLY A 1 120 ? 43.489 -2.601 -48.438 1.00 84.75 120 GLY A N 1
ATOM 903 C CA . GLY A 1 120 ? 43.623 -2.901 -47.017 1.00 84.75 120 GLY A CA 1
ATOM 904 C C . GLY A 1 120 ? 43.480 -1.676 -46.111 1.00 84.75 120 GLY A C 1
ATOM 905 O O . GLY A 1 120 ? 43.723 -1.786 -44.909 1.00 84.75 120 GLY A O 1
ATOM 906 N N . SER A 1 121 ? 43.082 -0.512 -46.643 1.00 86.19 121 SER A N 1
ATOM 907 C CA . SER A 1 121 ? 42.876 0.703 -45.850 1.00 86.19 121 SER A CA 1
ATOM 908 C C . SER A 1 121 ? 41.563 0.707 -45.066 1.00 86.19 121 SER A C 1
ATOM 910 O O . SER A 1 121 ? 41.310 1.675 -44.353 1.00 86.19 121 SER A O 1
ATOM 912 N N . CYS A 1 122 ? 40.719 -0.325 -45.187 1.00 88.31 122 CYS A N 1
ATOM 913 C CA . CYS A 1 122 ? 39.416 -0.381 -44.529 1.00 88.31 122 CYS A CA 1
ATOM 914 C C . CYS A 1 122 ? 39.511 -0.168 -43.014 1.00 88.31 122 CYS A C 1
ATOM 916 O O . CYS A 1 122 ? 40.117 -0.955 -42.285 1.00 88.31 122 CYS A O 1
ATOM 918 N N . ILE A 1 123 ? 38.862 0.889 -42.536 1.00 83.38 123 ILE A N 1
ATOM 919 C CA . ILE A 1 123 ? 38.797 1.243 -41.122 1.00 83.38 123 ILE A CA 1
ATOM 920 C C . ILE A 1 123 ? 37.598 0.519 -40.497 1.00 83.38 123 ILE A C 1
ATOM 922 O O . ILE A 1 123 ? 36.453 0.789 -40.858 1.00 83.38 123 ILE A O 1
ATOM 926 N N . LEU A 1 124 ? 37.887 -0.398 -39.568 1.00 81.06 124 LEU A N 1
ATOM 927 C CA . LEU A 1 124 ? 36.932 -1.182 -38.776 1.00 81.06 124 LEU A CA 1
ATOM 928 C C . LEU A 1 124 ? 37.463 -1.369 -37.337 1.00 81.06 124 LEU A C 1
ATOM 930 O O . LEU A 1 124 ? 38.684 -1.397 -37.148 1.00 81.06 124 LEU A O 1
ATOM 934 N N . PRO A 1 125 ? 36.590 -1.565 -36.331 1.00 79.50 125 PRO A N 1
ATOM 935 C CA . PRO A 1 125 ? 35.135 -1.678 -36.447 1.00 79.50 125 PRO A CA 1
ATOM 936 C C . PRO A 1 125 ? 34.446 -0.311 -36.562 1.00 79.50 125 PRO A C 1
ATOM 938 O O . PRO A 1 125 ? 34.927 0.693 -36.033 1.00 79.50 125 PRO A O 1
ATOM 941 N N . ASP A 1 126 ? 33.330 -0.292 -37.277 1.00 81.19 126 ASP A N 1
ATOM 942 C CA . ASP A 1 126 ? 32.347 0.782 -37.283 1.00 81.19 126 ASP A CA 1
ATOM 943 C C . ASP A 1 126 ? 31.376 0.616 -36.095 1.00 81.19 126 ASP A C 1
ATOM 945 O O . ASP A 1 126 ? 31.330 -0.428 -35.430 1.00 81.19 126 ASP A O 1
ATOM 949 N N . GLY A 1 127 ? 30.669 1.684 -35.740 1.00 87.06 127 GLY A N 1
ATOM 950 C CA . GLY A 1 127 ? 29.685 1.672 -34.659 1.00 87.06 127 GLY A CA 1
ATOM 951 C C . GLY A 1 127 ? 29.480 3.052 -34.053 1.00 87.06 127 GLY A C 1
ATOM 952 O O . GLY A 1 127 ? 30.204 3.992 -34.361 1.00 87.06 127 GLY A O 1
ATOM 953 N N . CYS A 1 128 ? 28.525 3.184 -33.138 1.00 92.12 128 CYS A N 1
ATOM 954 C CA . CYS A 1 128 ? 28.271 4.476 -32.515 1.00 92.12 128 CYS A CA 1
ATOM 955 C C . CYS A 1 128 ? 29.500 5.008 -31.753 1.00 92.12 128 CYS A C 1
ATOM 957 O O . CYS A 1 128 ? 30.002 4.359 -30.832 1.00 92.12 128 CYS A O 1
ATOM 959 N N . THR A 1 129 ? 29.950 6.220 -32.095 1.00 91.38 129 THR A N 1
ATOM 960 C CA . THR A 1 129 ? 31.097 6.877 -31.431 1.00 91.38 129 THR A CA 1
ATOM 961 C C . THR A 1 129 ? 30.699 7.932 -30.399 1.00 91.38 129 THR A C 1
ATOM 963 O O . THR A 1 129 ? 31.565 8.438 -29.682 1.00 91.38 129 THR A O 1
ATOM 966 N N . ASP A 1 130 ? 29.407 8.247 -30.280 1.00 91.38 130 ASP A N 1
ATOM 967 C CA . ASP A 1 130 ? 28.897 9.168 -29.264 1.00 91.38 130 ASP A CA 1
ATOM 968 C C . ASP A 1 130 ? 28.891 8.491 -27.889 1.00 91.38 130 ASP A C 1
ATOM 970 O O . ASP A 1 130 ? 28.184 7.511 -27.671 1.00 91.38 130 ASP A O 1
ATOM 974 N N . SER A 1 131 ? 29.669 9.025 -26.947 1.00 92.81 131 SER A N 1
ATOM 975 C CA . SER A 1 131 ? 29.787 8.476 -25.594 1.00 92.81 131 SER A CA 1
ATOM 976 C C . SER A 1 131 ? 28.529 8.633 -24.740 1.00 92.81 131 SER A C 1
ATOM 978 O O . SER A 1 131 ? 28.450 8.003 -23.685 1.00 92.81 131 SER A O 1
ATOM 980 N N . MET A 1 132 ? 27.568 9.460 -25.162 1.00 89.25 132 MET A N 1
ATOM 981 C CA . MET A 1 132 ? 26.271 9.630 -24.502 1.00 89.25 132 MET A CA 1
ATOM 982 C C . MET A 1 132 ? 25.188 8.702 -25.067 1.00 89.25 132 MET A C 1
ATOM 984 O O . MET A 1 132 ? 24.098 8.647 -24.503 1.00 89.25 132 MET A O 1
ATOM 988 N N . ALA A 1 133 ? 25.455 7.973 -26.154 1.00 91.44 133 ALA A N 1
ATOM 989 C CA . ALA A 1 133 ? 24.510 7.018 -26.724 1.00 91.44 133 ALA A CA 1
ATOM 990 C C . ALA A 1 133 ? 24.508 5.683 -25.960 1.00 9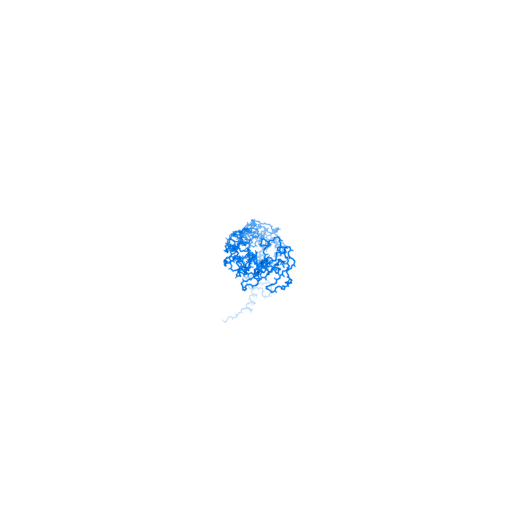1.44 133 ALA A C 1
ATOM 992 O O . ALA A 1 133 ? 25.550 5.192 -25.523 1.00 91.44 133 ALA A O 1
ATOM 993 N N . CYS A 1 134 ? 23.348 5.029 -25.871 1.00 90.06 134 CYS A N 1
ATOM 994 C CA . CYS A 1 134 ? 23.209 3.737 -25.190 1.00 90.06 134 CYS A CA 1
ATOM 995 C C . CYS A 1 134 ? 24.003 2.603 -25.852 1.00 90.06 134 CYS A C 1
ATOM 997 O O . CYS A 1 134 ? 24.448 1.675 -25.180 1.00 90.06 134 CYS A O 1
ATOM 999 N N . ASN A 1 135 ? 24.177 2.657 -27.170 1.00 89.94 135 ASN A N 1
ATOM 1000 C CA . ASN A 1 135 ? 24.947 1.681 -27.939 1.00 89.94 135 ASN A CA 1
ATOM 1001 C C . ASN A 1 135 ? 26.351 2.189 -28.296 1.00 89.94 135 ASN A C 1
ATOM 1003 O O . ASN A 1 135 ? 26.931 1.721 -29.278 1.00 89.94 135 ASN A O 1
ATOM 1007 N N . TYR A 1 136 ? 26.892 3.128 -27.510 1.00 92.50 136 TYR A N 1
ATOM 1008 C CA . TYR A 1 136 ? 28.269 3.590 -27.646 1.00 92.50 136 TYR A CA 1
ATOM 1009 C C . TYR A 1 136 ? 29.244 2.409 -27.722 1.00 92.50 136 TYR A C 1
ATOM 1011 O O . TYR A 1 136 ? 29.320 1.571 -26.818 1.00 92.50 136 TYR A O 1
ATOM 1019 N N . ASN A 1 137 ? 30.032 2.372 -28.791 1.00 89.75 137 ASN A N 1
ATOM 1020 C CA . ASN A 1 137 ? 31.075 1.388 -28.996 1.00 89.75 137 ASN A CA 1
ATOM 1021 C C . ASN A 1 137 ? 32.440 2.068 -28.865 1.00 89.75 137 ASN A C 1
ATOM 1023 O O . ASN A 1 137 ? 32.918 2.736 -29.776 1.00 89.75 137 ASN A O 1
ATOM 1027 N N . SER A 1 138 ? 33.116 1.844 -27.739 1.00 92.81 138 SER A N 1
ATOM 1028 C CA . SER A 1 138 ? 34.449 2.408 -27.492 1.00 92.81 138 SER A CA 1
ATOM 1029 C C . SER A 1 138 ? 35.545 1.866 -28.414 1.00 92.81 138 SER A C 1
ATOM 1031 O O . SER A 1 138 ? 36.620 2.461 -28.490 1.00 92.81 138 SER A O 1
ATOM 1033 N N . ALA A 1 139 ? 35.292 0.754 -29.111 1.00 88.38 139 ALA A N 1
ATOM 1034 C CA . ALA A 1 139 ? 36.185 0.219 -30.130 1.00 88.38 139 ALA A CA 1
ATOM 1035 C C . ALA A 1 139 ? 35.895 0.779 -31.532 1.00 88.38 139 ALA A C 1
ATOM 1037 O O . ALA A 1 139 ? 36.715 0.563 -32.425 1.00 88.38 139 ALA A O 1
ATOM 1038 N N . ALA A 1 140 ? 34.766 1.473 -31.735 1.00 87.75 140 ALA A N 1
ATOM 1039 C CA . ALA A 1 140 ? 34.422 2.047 -33.028 1.00 87.75 140 ALA A CA 1
ATOM 1040 C C . ALA A 1 140 ? 35.410 3.155 -33.410 1.00 87.75 140 ALA A C 1
ATOM 1042 O O . ALA A 1 140 ? 35.712 4.054 -32.622 1.00 87.75 140 ALA A O 1
ATOM 1043 N N . LEU A 1 141 ? 35.921 3.082 -34.637 1.00 84.12 141 LEU A N 1
ATOM 1044 C CA . LEU A 1 141 ? 36.866 4.061 -35.179 1.00 84.12 141 LEU A CA 1
ATOM 1045 C C . LEU A 1 141 ? 36.163 5.201 -35.932 1.00 84.12 141 LEU A C 1
ATOM 1047 O O . LEU A 1 141 ? 36.775 6.240 -36.182 1.00 84.12 141 LEU A O 1
ATOM 1051 N N . CYS A 1 142 ? 34.890 5.017 -36.282 1.00 83.75 142 CYS A N 1
ATOM 1052 C CA . CYS A 1 142 ? 34.020 6.023 -36.878 1.00 83.75 142 CYS A CA 1
ATOM 1053 C C . CYS A 1 142 ? 32.558 5.739 -36.534 1.00 83.75 142 CYS A C 1
ATOM 1055 O O . CYS A 1 142 ? 32.215 4.600 -36.224 1.00 83.75 142 CYS A O 1
ATOM 1057 N N . ASP A 1 143 ? 31.724 6.775 -36.639 1.00 85.12 143 ASP A N 1
ATOM 1058 C CA . ASP A 1 143 ? 30.277 6.659 -36.484 1.00 85.12 143 ASP A CA 1
ATOM 1059 C C . ASP A 1 143 ? 29.634 6.062 -37.742 1.00 85.12 143 ASP A C 1
ATOM 1061 O O . ASP A 1 143 ? 29.813 6.590 -38.842 1.00 85.12 143 ASP A O 1
ATOM 1065 N N . ASP A 1 144 ? 28.862 4.993 -37.570 1.00 83.88 144 ASP A N 1
ATOM 1066 C CA . ASP A 1 144 ? 28.038 4.369 -38.614 1.00 83.88 144 ASP A CA 1
ATOM 1067 C C . ASP A 1 144 ? 26.606 4.939 -38.655 1.00 83.88 144 ASP A C 1
ATOM 1069 O O . ASP A 1 144 ? 25.778 4.511 -39.462 1.00 83.88 144 ASP A O 1
ATOM 1073 N N . GLY A 1 145 ? 26.296 5.909 -37.787 1.00 85.06 145 GLY A N 1
ATOM 1074 C CA . GLY A 1 145 ? 24.963 6.488 -37.644 1.00 85.06 145 GLY A CA 1
ATOM 1075 C C . GLY A 1 145 ? 23.991 5.597 -36.867 1.00 85.06 145 GLY A C 1
ATOM 1076 O O . GLY A 1 145 ? 22.795 5.890 -36.839 1.00 85.06 145 GLY A O 1
ATOM 1077 N N . SER A 1 146 ? 24.475 4.525 -36.227 1.00 88.56 146 SER A N 1
ATOM 1078 C CA . SER A 1 146 ? 23.655 3.639 -35.396 1.00 88.56 146 SER A CA 1
ATOM 1079 C C . SER A 1 146 ? 23.356 4.203 -34.005 1.00 88.56 146 SER A C 1
ATOM 1081 O O . SER A 1 146 ? 22.634 3.554 -33.253 1.00 88.56 146 SER A O 1
ATOM 1083 N N . CYS A 1 147 ? 23.900 5.368 -33.630 1.00 91.06 147 CYS A N 1
ATOM 1084 C CA . CYS A 1 147 ? 23.759 5.928 -32.285 1.00 91.06 147 CYS A CA 1
ATOM 1085 C C . CYS A 1 147 ? 22.297 6.064 -31.830 1.00 91.06 147 CYS A C 1
ATOM 1087 O O . CYS A 1 147 ? 21.507 6.809 -32.410 1.00 91.06 147 CYS A O 1
ATOM 1089 N N . ILE A 1 148 ? 21.967 5.380 -30.734 1.00 89.88 148 ILE A N 1
ATOM 1090 C CA . ILE A 1 148 ? 20.695 5.475 -30.021 1.00 89.88 148 ILE A CA 1
ATOM 1091 C C . ILE A 1 148 ? 20.911 6.419 -28.842 1.00 89.88 148 ILE A C 1
ATOM 1093 O O . ILE A 1 148 ? 21.555 6.059 -27.853 1.00 89.88 148 ILE A O 1
ATOM 1097 N N . LEU A 1 149 ? 20.406 7.642 -28.973 1.00 90.06 149 LEU A N 1
ATOM 1098 C CA . LEU A 1 149 ? 20.487 8.644 -27.917 1.00 90.06 149 LEU A CA 1
ATOM 1099 C C . LEU A 1 149 ? 19.410 8.410 -26.851 1.00 90.06 149 LEU A C 1
ATOM 1101 O O . LEU A 1 149 ? 18.350 7.882 -27.189 1.00 90.06 149 LEU A O 1
ATOM 1105 N N . PRO A 1 150 ? 19.654 8.839 -25.601 1.00 90.44 150 PRO A N 1
ATOM 1106 C CA . PRO A 1 150 ? 18.642 8.802 -24.556 1.00 90.44 150 PRO A CA 1
ATOM 1107 C C . PRO A 1 150 ? 17.376 9.564 -24.957 1.00 90.44 150 PRO A C 1
ATOM 1109 O O . PRO A 1 150 ? 17.454 10.737 -25.334 1.00 90.44 150 PRO A O 1
ATOM 1112 N N . ASP A 1 151 ? 16.227 8.885 -24.924 1.00 91.31 151 ASP A N 1
ATOM 1113 C CA . ASP A 1 151 ? 14.971 9.349 -25.529 1.00 91.31 151 ASP A CA 1
ATOM 1114 C C . ASP A 1 151 ? 13.723 9.184 -24.642 1.00 91.31 151 ASP A C 1
ATOM 1116 O O . ASP A 1 151 ? 12.637 9.651 -25.005 1.00 91.31 151 ASP A O 1
ATOM 1120 N N . GLY A 1 152 ? 13.864 8.585 -23.461 1.00 91.38 152 GLY A N 1
ATOM 1121 C CA . GLY A 1 152 ? 12.838 8.598 -22.422 1.00 91.38 152 GLY A CA 1
ATOM 1122 C C . GLY A 1 152 ? 13.048 7.509 -21.382 1.00 91.38 152 GLY A C 1
ATOM 1123 O O . GL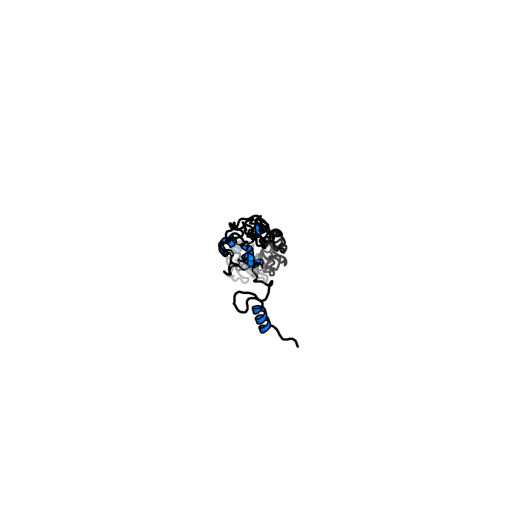Y A 1 152 ? 13.946 6.687 -21.507 1.00 91.38 152 GLY A O 1
ATOM 1124 N N . CYS A 1 153 ? 12.191 7.469 -20.365 1.00 92.81 153 CYS A N 1
ATOM 1125 C CA . CYS A 1 153 ? 12.262 6.421 -19.353 1.00 92.81 153 CYS A CA 1
ATOM 1126 C C . CYS A 1 153 ? 11.927 5.041 -19.943 1.00 92.81 153 CYS A C 1
ATOM 1128 O O . CYS A 1 153 ? 10.851 4.841 -20.518 1.00 92.81 153 CYS A O 1
ATOM 1130 N N . THR A 1 154 ? 12.832 4.083 -19.755 1.00 92.19 154 THR A N 1
ATOM 1131 C CA . THR A 1 154 ? 12.691 2.696 -20.229 1.00 92.19 154 THR A CA 1
ATOM 1132 C C . THR A 1 154 ? 12.256 1.727 -19.131 1.00 92.19 154 THR A C 1
ATOM 1134 O O . THR A 1 154 ? 11.940 0.573 -19.427 1.00 92.19 154 THR A O 1
ATOM 1137 N N . ASP A 1 155 ? 12.208 2.182 -17.875 1.00 88.50 155 ASP A N 1
ATOM 1138 C CA . ASP A 1 155 ? 11.763 1.371 -16.745 1.00 88.50 155 ASP A CA 1
ATOM 1139 C C . ASP A 1 155 ? 10.231 1.202 -16.773 1.00 88.50 155 ASP A C 1
ATOM 1141 O O . ASP A 1 155 ? 9.511 2.183 -16.585 1.00 88.50 155 ASP A O 1
ATOM 1145 N N . PRO A 1 156 ? 9.699 -0.019 -16.986 1.00 85.69 156 PRO A N 1
ATOM 1146 C CA . PRO A 1 156 ? 8.258 -0.268 -17.027 1.00 85.69 156 PRO A CA 1
ATOM 1147 C C . PRO A 1 156 ? 7.562 -0.059 -15.677 1.00 85.69 156 PRO A C 1
ATOM 1149 O O . PRO A 1 156 ? 6.333 -0.095 -15.627 1.00 85.69 156 PRO A O 1
ATOM 1152 N N . THR A 1 157 ? 8.328 0.102 -14.597 1.00 78.94 157 THR A N 1
ATOM 1153 C CA . THR A 1 157 ? 7.826 0.354 -13.246 1.00 78.94 157 THR A CA 1
ATOM 1154 C C . THR A 1 157 ? 7.830 1.828 -12.859 1.00 78.94 157 THR A C 1
ATOM 1156 O O . THR A 1 157 ? 7.450 2.110 -11.735 1.00 78.94 157 THR A O 1
ATOM 1159 N N . ALA A 1 158 ? 8.255 2.734 -13.749 1.00 84.38 158 ALA A N 1
ATOM 1160 C CA . ALA A 1 158 ? 8.250 4.176 -13.520 1.00 84.38 158 ALA A CA 1
ATOM 1161 C C . ALA A 1 158 ? 7.021 4.850 -14.155 1.00 84.38 158 ALA A C 1
ATOM 1163 O O . ALA A 1 158 ? 6.614 4.527 -15.275 1.00 84.38 158 ALA A O 1
ATOM 1164 N N . CYS A 1 159 ? 6.474 5.875 -13.506 1.00 81.62 159 CYS A N 1
ATOM 1165 C CA . CYS A 1 159 ? 5.238 6.535 -13.939 1.00 81.62 159 CYS A CA 1
ATOM 1166 C C . CYS A 1 159 ? 5.304 7.197 -15.318 1.00 81.62 159 CYS A C 1
ATOM 1168 O O . CYS A 1 159 ? 4.290 7.328 -16.006 1.00 81.62 159 CYS A O 1
ATOM 1170 N N . ASN A 1 160 ? 6.481 7.665 -15.725 1.00 85.50 160 ASN A N 1
ATOM 1171 C CA . ASN A 1 160 ? 6.711 8.238 -17.049 1.00 85.50 160 ASN A CA 1
ATOM 1172 C C . ASN A 1 160 ? 7.332 7.227 -18.020 1.00 85.50 160 ASN A C 1
ATOM 1174 O O . ASN A 1 160 ? 7.960 7.647 -18.996 1.00 85.50 160 ASN A O 1
ATOM 1178 N N . PHE A 1 161 ? 7.146 5.924 -17.769 1.00 89.25 161 PHE A N 1
ATOM 1179 C CA . PHE A 1 161 ? 7.542 4.863 -18.684 1.00 89.25 161 PHE A CA 1
ATOM 1180 C C . PHE A 1 161 ? 7.071 5.175 -20.101 1.00 89.25 161 PHE A C 1
ATOM 1182 O O . PHE A 1 161 ? 5.878 5.338 -20.383 1.00 89.25 161 PHE A O 1
ATOM 1189 N N . ASN A 1 162 ? 8.025 5.211 -21.019 1.00 90.19 162 ASN A N 1
ATOM 1190 C CA . ASN A 1 162 ? 7.758 5.385 -22.424 1.00 90.19 162 ASN A CA 1
ATOM 1191 C C . ASN A 1 162 ? 8.013 4.056 -23.135 1.00 90.19 162 ASN A C 1
ATOM 1193 O O . ASN A 1 162 ? 9.141 3.719 -23.468 1.00 90.19 162 ASN A O 1
ATOM 1197 N N . SER A 1 163 ? 6.937 3.335 -23.459 1.00 93.19 163 SER A N 1
ATOM 1198 C CA . SER A 1 163 ? 7.011 2.069 -24.214 1.00 93.19 163 SER A CA 1
ATOM 1199 C C . SER A 1 163 ? 7.669 2.166 -25.599 1.00 93.19 163 SER A C 1
ATOM 1201 O O . SER A 1 163 ? 7.936 1.138 -26.220 1.00 93.19 163 SER A O 1
ATOM 1203 N N . THR A 1 164 ? 7.898 3.383 -26.099 1.00 91.75 164 THR A N 1
ATOM 1204 C CA . THR A 1 164 ? 8.603 3.642 -27.360 1.00 91.75 164 THR A CA 1
ATOM 1205 C C . THR A 1 164 ? 10.041 4.123 -27.174 1.00 91.75 164 THR A C 1
ATOM 1207 O O . THR A 1 164 ? 10.750 4.201 -28.173 1.00 91.75 164 THR A O 1
ATOM 1210 N N . ALA A 1 165 ? 10.471 4.422 -25.941 1.00 91.19 165 ALA A N 1
ATOM 1211 C CA . ALA A 1 165 ? 11.855 4.778 -25.655 1.00 91.19 165 ALA A CA 1
ATOM 1212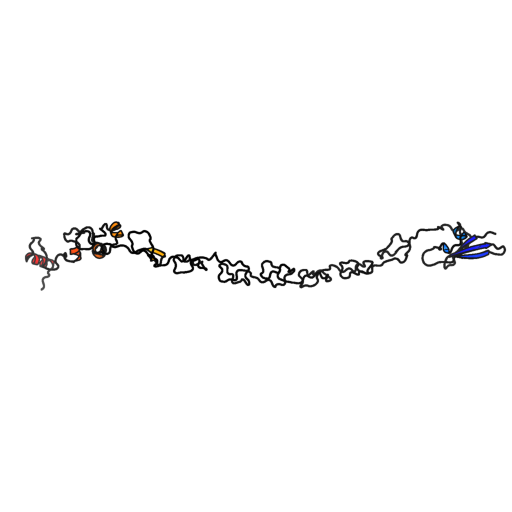 C C . ALA A 1 165 ? 12.761 3.565 -25.887 1.00 91.19 165 ALA A C 1
ATOM 1214 O O . ALA A 1 165 ? 12.450 2.441 -25.481 1.00 91.19 165 ALA A O 1
ATOM 1215 N N . LEU A 1 166 ? 13.876 3.802 -26.567 1.00 86.88 166 LEU A N 1
ATOM 1216 C CA . LEU A 1 166 ? 14.895 2.795 -26.848 1.00 86.88 166 LEU A CA 1
ATOM 1217 C C . LEU A 1 166 ? 16.087 2.920 -25.893 1.00 86.88 166 LEU A C 1
ATOM 1219 O O . LEU A 1 166 ? 16.870 1.975 -25.778 1.00 86.88 166 LEU A O 1
ATOM 1223 N N . CYS A 1 167 ? 16.239 4.072 -25.235 1.00 89.06 167 CYS A N 1
ATOM 1224 C CA . CYS A 1 167 ? 17.376 4.397 -24.389 1.00 89.06 167 CYS A CA 1
ATOM 1225 C C . CYS A 1 167 ? 16.964 5.311 -23.231 1.00 89.06 167 CYS A C 1
ATOM 1227 O O . CYS A 1 167 ? 16.360 6.365 -23.432 1.00 89.06 167 CYS A O 1
ATOM 1229 N N . ASP A 1 168 ? 17.343 4.915 -22.017 1.00 90.62 168 ASP A N 1
ATOM 1230 C CA . ASP A 1 168 ? 16.974 5.642 -20.807 1.00 90.62 168 ASP A CA 1
ATOM 1231 C C . ASP A 1 168 ? 17.652 7.013 -20.715 1.00 90.62 168 ASP A C 1
ATOM 1233 O O . ASP A 1 168 ? 18.881 7.097 -20.729 1.00 90.62 168 ASP A O 1
ATOM 1237 N N . ASP A 1 169 ? 16.866 8.082 -20.581 1.00 91.31 169 ASP A N 1
ATOM 1238 C CA . ASP A 1 169 ? 17.352 9.461 -20.416 1.00 91.31 169 ASP A CA 1
ATOM 1239 C C . ASP A 1 169 ? 17.516 9.905 -18.959 1.00 91.31 169 ASP A C 1
ATOM 1241 O O . ASP A 1 169 ? 17.820 11.071 -18.689 1.00 91.31 169 ASP A O 1
ATOM 1245 N N . GLY A 1 170 ? 17.341 8.986 -18.008 1.00 87.38 170 GLY A N 1
ATOM 1246 C CA . GLY A 1 170 ? 17.380 9.276 -16.583 1.00 87.38 170 GLY A CA 1
ATOM 1247 C C . GLY A 1 170 ? 16.184 10.093 -16.098 1.00 87.38 170 GLY A C 1
ATOM 1248 O O . GLY A 1 170 ? 16.205 10.570 -14.963 1.00 87.38 170 GLY A O 1
ATOM 1249 N N . SER A 1 171 ? 15.148 10.279 -16.926 1.00 88.88 171 SER A N 1
ATOM 1250 C CA . SER A 1 171 ? 13.927 10.985 -16.531 1.00 88.88 171 SER A CA 1
ATOM 1251 C C . SER A 1 171 ? 12.963 10.124 -15.718 1.00 88.88 171 SER A C 1
ATOM 1253 O O . SER A 1 171 ? 11.936 10.655 -15.297 1.00 88.88 171 SER A O 1
ATOM 1255 N N . CYS A 1 172 ? 13.244 8.830 -15.507 1.00 88.69 172 CYS A N 1
ATOM 1256 C CA . CYS A 1 172 ? 12.372 7.929 -14.754 1.00 88.69 172 CYS A CA 1
ATOM 1257 C C . CYS A 1 172 ? 12.002 8.518 -13.388 1.00 88.69 172 CYS A C 1
ATOM 1259 O O . CYS A 1 172 ? 12.860 8.784 -12.544 1.00 88.69 172 CYS A O 1
ATOM 1261 N N . ILE A 1 173 ? 10.706 8.729 -13.186 1.00 83.00 173 ILE A N 1
ATOM 1262 C CA . ILE A 1 173 ? 10.139 9.171 -11.920 1.00 83.00 173 ILE A CA 1
ATOM 1263 C C . ILE A 1 173 ? 9.931 7.914 -11.084 1.00 83.00 173 ILE A C 1
ATOM 1265 O O . ILE A 1 173 ? 9.179 7.043 -11.493 1.00 83.00 173 ILE A O 1
ATOM 1269 N N . LEU A 1 174 ? 10.652 7.840 -9.965 1.00 78.00 174 LEU A N 1
ATOM 1270 C CA . LEU A 1 174 ? 10.567 6.836 -8.904 1.00 78.00 174 LEU A CA 1
ATOM 1271 C C . LEU A 1 174 ? 10.842 7.564 -7.570 1.00 78.00 174 LEU A C 1
ATOM 1273 O O . LEU A 1 174 ? 11.613 8.535 -7.574 1.00 78.00 174 LEU A O 1
ATOM 1277 N N . PRO A 1 175 ? 10.300 7.126 -6.420 1.00 77.38 175 PRO A N 1
ATOM 1278 C CA . PRO A 1 175 ? 9.510 5.913 -6.203 1.00 77.38 175 PRO A CA 1
ATOM 1279 C C . PRO A 1 175 ? 8.055 6.040 -6.665 1.00 77.38 175 PRO A C 1
ATOM 1281 O O . PRO A 1 175 ? 7.446 7.104 -6.525 1.00 77.38 175 PRO A O 1
ATOM 1284 N N . ASP A 1 176 ? 7.511 4.923 -7.133 1.00 80.69 176 ASP A N 1
ATOM 1285 C CA . ASP A 1 176 ? 6.111 4.758 -7.522 1.00 80.69 176 ASP A CA 1
ATOM 1286 C C . ASP A 1 176 ? 5.357 4.048 -6.395 1.00 80.69 176 ASP A C 1
ATOM 1288 O O . ASP A 1 176 ? 5.895 3.136 -5.760 1.00 80.69 176 ASP A O 1
ATOM 1292 N N . GLY A 1 177 ? 4.130 4.484 -6.116 1.00 86.75 177 GLY A N 1
ATOM 1293 C CA . GLY A 1 177 ? 3.307 3.913 -5.053 1.00 86.75 177 GLY A CA 1
ATOM 1294 C C . GLY A 1 177 ? 2.035 4.717 -4.808 1.00 86.75 177 GLY A C 1
ATOM 1295 O O . GLY A 1 177 ? 1.741 5.687 -5.507 1.00 86.75 177 GLY A O 1
ATOM 1296 N N . CYS A 1 178 ? 1.266 4.348 -3.786 1.00 92.56 178 CYS A N 1
ATOM 1297 C CA . CYS A 1 178 ? 0.036 5.069 -3.496 1.00 92.56 178 CYS A CA 1
ATOM 1298 C C . CYS A 1 178 ? 0.316 6.477 -2.948 1.00 92.56 178 CYS A C 1
ATOM 1300 O O . CYS A 1 178 ? 0.797 6.640 -1.829 1.00 92.56 178 CYS A O 1
ATOM 1302 N N . THR A 1 179 ? -0.077 7.512 -3.693 1.00 92.25 179 THR A N 1
ATOM 1303 C CA . THR A 1 179 ? 0.106 8.919 -3.280 1.00 92.25 179 THR A CA 1
ATOM 1304 C C . THR A 1 179 ? -1.088 9.509 -2.534 1.00 92.25 179 THR A C 1
ATOM 1306 O O . THR A 1 179 ? -1.031 10.660 -2.100 1.00 92.25 179 THR A O 1
ATOM 1309 N N . ASN A 1 180 ? -2.179 8.755 -2.374 1.00 91.50 180 ASN A N 1
ATOM 1310 C CA . ASN A 1 180 ? -3.374 9.226 -1.684 1.00 91.50 180 ASN A CA 1
ATOM 1311 C C . ASN A 1 180 ? -3.221 9.072 -0.159 1.00 91.50 180 ASN A C 1
ATOM 1313 O O . ASN A 1 180 ? -3.227 7.940 0.320 1.00 91.50 180 ASN A O 1
ATOM 1317 N N . PRO A 1 181 ? -3.175 10.167 0.629 1.00 91.81 181 PRO A N 1
ATOM 1318 C CA . PRO A 1 181 ? -3.021 10.087 2.085 1.00 91.81 181 PRO A CA 1
ATOM 1319 C C . PRO A 1 181 ? -4.176 9.394 2.819 1.00 91.81 181 PRO A C 1
ATOM 1321 O O . PRO A 1 181 ? -4.038 9.077 3.994 1.00 91.81 181 PRO A O 1
ATOM 1324 N N . GLY A 1 182 ? -5.324 9.210 2.159 1.00 90.31 182 GLY A N 1
ATOM 1325 C CA . GLY A 1 182 ? -6.475 8.487 2.702 1.00 90.31 182 GLY A CA 1
ATOM 1326 C C . GLY A 1 182 ? -6.488 6.990 2.386 1.00 90.31 182 GLY A C 1
ATOM 1327 O O . GLY A 1 182 ? -7.470 6.336 2.712 1.00 90.31 182 GLY A O 1
ATOM 1328 N N . ALA A 1 183 ? -5.470 6.455 1.710 1.00 94.06 183 ALA A N 1
ATOM 1329 C CA . ALA A 1 183 ? -5.357 5.027 1.431 1.00 94.06 183 ALA A CA 1
ATOM 1330 C C . ALA A 1 183 ? -4.596 4.295 2.543 1.00 94.06 183 ALA A C 1
ATOM 1332 O O . ALA A 1 183 ? -3.682 4.841 3.162 1.00 94.06 183 ALA A O 1
ATOM 1333 N N . CYS A 1 184 ? -4.921 3.023 2.741 1.00 93.69 184 CYS A N 1
ATOM 1334 C CA . CYS A 1 184 ? -4.306 2.165 3.748 1.00 93.69 184 CYS A CA 1
ATOM 1335 C C . CYS A 1 184 ? -2.822 1.886 3.473 1.00 93.69 184 CYS A C 1
ATOM 1337 O O . CYS A 1 184 ? -2.034 1.711 4.398 1.00 93.69 184 CYS A O 1
ATOM 1339 N N . ASN A 1 185 ? -2.430 1.864 2.200 1.00 92.06 185 ASN A N 1
ATOM 1340 C CA . ASN A 1 185 ? -1.054 1.661 1.752 1.00 92.06 185 ASN A CA 1
ATOM 1341 C C . ASN A 1 185 ? -0.395 2.958 1.258 1.00 92.06 185 ASN A C 1
ATOM 1343 O O . ASN A 1 185 ? 0.482 2.896 0.398 1.00 92.06 185 ASN A O 1
ATOM 1347 N N . PHE A 1 186 ? -0.828 4.118 1.768 1.00 93.62 186 PHE A N 1
ATOM 1348 C CA . PHE A 1 186 ? -0.221 5.404 1.434 1.00 93.62 186 PHE A CA 1
ATOM 1349 C C . PHE A 1 186 ? 1.301 5.370 1.621 1.00 93.62 186 PHE A C 1
ATOM 1351 O O . PHE A 1 186 ? 1.805 5.097 2.713 1.00 93.62 186 PHE A O 1
ATOM 1358 N N . ASP A 1 187 ? 2.026 5.705 0.558 1.00 92.06 187 ASP A N 1
ATOM 1359 C CA . ASP A 1 187 ? 3.473 5.834 0.561 1.00 92.06 187 ASP A CA 1
ATOM 1360 C C . ASP A 1 187 ? 3.862 7.310 0.436 1.00 92.06 187 ASP A C 1
ATOM 1362 O O . ASP A 1 187 ? 3.770 7.933 -0.620 1.00 92.06 187 ASP A O 1
ATOM 1366 N N . SER A 1 188 ? 4.354 7.877 1.537 1.00 92.75 188 SER A N 1
ATOM 1367 C CA . SER A 1 188 ? 4.838 9.261 1.572 1.00 92.75 188 SER A CA 1
ATOM 1368 C C . SER A 1 188 ? 6.074 9.523 0.699 1.00 92.75 188 SER A C 1
ATOM 1370 O O . SER A 1 188 ? 6.400 10.686 0.453 1.00 92.75 188 SER A O 1
ATOM 1372 N N . ALA A 1 189 ? 6.783 8.473 0.274 1.00 88.62 189 ALA A N 1
ATOM 1373 C CA . ALA A 1 189 ? 7.915 8.566 -0.637 1.00 88.62 189 ALA A CA 1
ATOM 1374 C C . ALA A 1 189 ? 7.493 8.470 -2.111 1.00 88.62 189 ALA A C 1
ATOM 1376 O O . ALA A 1 189 ? 8.303 8.817 -2.971 1.00 88.62 189 ALA A O 1
ATOM 1377 N N . ALA A 1 190 ? 6.257 8.048 -2.404 1.00 88.00 190 ALA A N 1
ATOM 1378 C CA . ALA A 1 190 ? 5.759 7.970 -3.767 1.00 88.00 190 ALA A CA 1
ATOM 1379 C C . ALA A 1 190 ? 5.644 9.371 -4.387 1.00 88.00 190 ALA A C 1
ATOM 1381 O O . ALA A 1 190 ? 5.062 10.293 -3.808 1.00 88.00 190 ALA A O 1
ATOM 1382 N N . LEU A 1 191 ? 6.202 9.538 -5.586 1.00 83.00 191 LEU A N 1
ATOM 1383 C CA . LEU A 1 191 ? 6.136 10.791 -6.346 1.00 83.00 191 LEU A CA 1
ATOM 1384 C C . LEU A 1 191 ? 4.934 10.838 -7.295 1.00 83.00 191 LEU A C 1
ATOM 1386 O O . LEU A 1 191 ? 4.559 11.914 -7.769 1.00 83.00 191 LEU A O 1
ATOM 1390 N N . CYS A 1 192 ? 4.334 9.686 -7.575 1.00 82.31 192 CYS A N 1
ATOM 1391 C CA . CYS A 1 192 ? 3.218 9.526 -8.491 1.00 82.31 192 CYS A CA 1
ATOM 1392 C C . CYS A 1 192 ? 2.428 8.256 -8.157 1.00 82.31 192 CYS A C 1
ATOM 1394 O O . CYS A 1 192 ? 2.974 7.301 -7.610 1.00 82.31 192 CYS A O 1
ATOM 1396 N N . ASP A 1 193 ? 1.125 8.299 -8.447 1.00 85.94 193 ASP A N 1
ATOM 1397 C CA . ASP A 1 193 ? 0.192 7.204 -8.177 1.00 85.94 193 ASP A CA 1
ATOM 1398 C C . ASP A 1 193 ? 0.332 6.105 -9.236 1.00 85.94 193 ASP A C 1
ATOM 1400 O O . ASP A 1 193 ? 0.045 6.338 -10.413 1.00 85.94 193 ASP A O 1
ATOM 1404 N N . ASP A 1 194 ? 0.733 4.911 -8.812 1.00 83.88 194 ASP A N 1
ATOM 1405 C CA . ASP A 1 194 ? 0.805 3.706 -9.648 1.00 83.88 194 ASP A CA 1
ATOM 1406 C C . ASP A 1 194 ? -0.534 2.944 -9.711 1.00 83.88 194 ASP A C 1
ATOM 1408 O O . ASP A 1 194 ? -0.637 1.881 -10.328 1.00 83.88 194 ASP A O 1
ATOM 1412 N N . GLY A 1 195 ? -1.582 3.477 -9.072 1.00 85.12 195 GLY A N 1
ATOM 1413 C CA . GLY A 1 195 ? -2.886 2.835 -8.962 1.00 85.12 195 GLY A CA 1
ATOM 1414 C C . GLY A 1 195 ? -2.928 1.711 -7.926 1.00 85.12 195 GLY A C 1
ATOM 1415 O O . GLY A 1 195 ? -3.929 0.994 -7.865 1.00 85.12 195 GLY A O 1
ATOM 1416 N N . SER A 1 196 ? -1.883 1.548 -7.106 1.00 89.44 196 SER A N 1
ATOM 1417 C CA . SER A 1 196 ? -1.851 0.566 -6.018 1.00 89.44 196 SER A CA 1
ATOM 1418 C C . SER A 1 196 ? -2.676 0.979 -4.798 1.00 89.44 196 SER A C 1
ATOM 1420 O O . SER A 1 196 ? -2.821 0.164 -3.888 1.00 89.44 196 SER A O 1
ATOM 1422 N N . CYS A 1 197 ? -3.213 2.206 -4.747 1.00 92.31 197 CYS A N 1
ATOM 1423 C CA . CYS A 1 197 ? -3.991 2.696 -3.610 1.00 92.31 197 CYS A CA 1
ATOM 1424 C C . CYS A 1 197 ? -5.146 1.760 -3.228 1.00 92.31 197 CYS A C 1
ATOM 1426 O O . CYS A 1 197 ? -6.043 1.471 -4.022 1.00 92.31 197 CYS A O 1
ATOM 1428 N N . GLU A 1 198 ? -5.140 1.337 -1.972 1.00 92.88 198 GLU A N 1
ATOM 1429 C CA . GLU A 1 198 ? -6.051 0.360 -1.396 1.00 92.88 198 GLU A CA 1
ATOM 1430 C C . GLU A 1 198 ? -6.738 0.961 -0.158 1.00 92.88 198 GLU A C 1
ATOM 1432 O O . GLU A 1 198 ? -6.128 1.718 0.593 1.00 92.88 198 GLU A O 1
ATOM 1437 N N . PHE A 1 199 ? -8.034 0.682 0.027 1.00 92.25 199 PHE A N 1
ATOM 1438 C CA . PHE A 1 199 ? -8.892 1.380 1.004 1.00 92.25 199 PHE A CA 1
ATOM 1439 C C . PHE A 1 199 ? -9.669 0.435 1.928 1.00 92.25 199 PHE A C 1
ATOM 1441 O O . PHE A 1 199 ? -10.609 0.863 2.589 1.00 92.25 199 PHE A O 1
ATOM 1448 N N . THR A 1 200 ? -9.351 -0.858 1.921 1.00 92.25 200 THR A N 1
ATOM 1449 C CA . THR A 1 200 ? -10.135 -1.889 2.613 1.00 92.25 200 THR A CA 1
ATOM 1450 C C . THR A 1 200 ? -9.391 -2.574 3.754 1.00 92.25 200 THR A C 1
ATOM 1452 O O . THR A 1 200 ? -10.029 -3.055 4.681 1.00 92.25 200 THR A O 1
ATOM 1455 N N . SER A 1 201 ? -8.058 -2.604 3.732 1.00 90.94 201 SER A N 1
ATOM 1456 C CA . SER A 1 201 ? -7.240 -3.328 4.709 1.00 90.94 201 SER A CA 1
ATOM 1457 C C . SER A 1 201 ? -7.142 -2.637 6.069 1.00 90.94 201 SER A C 1
ATOM 1459 O O . SER A 1 201 ? -6.836 -3.295 7.057 1.00 90.94 201 SER A O 1
ATOM 1461 N N . CYS A 1 202 ? -7.417 -1.334 6.115 1.00 92.62 202 CYS A N 1
ATOM 1462 C CA . CYS A 1 202 ? -7.425 -0.492 7.311 1.00 92.62 202 CYS A CA 1
ATOM 1463 C C . CYS A 1 202 ? -8.837 0.003 7.663 1.00 92.62 202 CYS A C 1
ATOM 1465 O O . CYS A 1 202 ? -8.990 1.058 8.286 1.00 92.62 202 CYS A O 1
ATOM 1467 N N . LEU A 1 203 ? -9.858 -0.724 7.202 1.00 95.50 203 LEU A N 1
ATOM 1468 C CA . LEU A 1 203 ? -11.240 -0.502 7.597 1.00 95.50 203 LEU A CA 1
ATOM 1469 C C . LEU A 1 203 ? -11.474 -1.028 9.011 1.00 95.50 203 LEU A C 1
ATOM 1471 O O . LEU A 1 203 ? -11.025 -2.122 9.348 1.00 95.50 203 LEU A O 1
ATOM 1475 N N . GLY A 1 204 ? -12.198 -0.250 9.802 1.00 95.75 204 GLY A N 1
ATOM 1476 C CA . GLY A 1 204 ? -12.656 -0.624 11.133 1.00 95.75 204 GLY A CA 1
ATOM 1477 C C . GLY A 1 204 ? -13.133 0.602 11.897 1.00 95.75 204 GLY A C 1
ATOM 1478 O O . GLY A 1 204 ? -13.079 1.725 11.390 1.00 95.75 204 GLY A O 1
ATOM 1479 N N . CYS A 1 205 ? -13.572 0.409 13.136 1.00 97.12 205 CYS A N 1
ATOM 1480 C CA . CYS A 1 205 ? -14.052 1.522 13.937 1.00 97.12 205 CYS A CA 1
ATOM 1481 C C . CYS A 1 205 ? -12.910 2.482 14.297 1.00 97.12 205 CYS A C 1
ATOM 1483 O O . CYS A 1 205 ? -11.970 2.116 15.003 1.00 97.12 205 CYS A O 1
ATOM 1485 N N . THR A 1 206 ? -13.025 3.735 13.857 1.00 96.12 206 THR A N 1
ATOM 1486 C CA . THR A 1 206 ? -12.016 4.783 14.112 1.00 96.12 206 THR A CA 1
ATOM 1487 C C . THR A 1 206 ? -12.328 5.649 15.335 1.00 96.12 206 THR A C 1
ATOM 1489 O O . THR A 1 206 ? -11.526 6.508 15.705 1.00 96.12 206 THR A O 1
ATOM 1492 N N . ASP A 1 207 ? -13.482 5.440 15.972 1.00 96.25 207 ASP A N 1
ATOM 1493 C CA . ASP A 1 207 ? -13.919 6.202 17.138 1.00 96.25 207 ASP A CA 1
ATOM 1494 C C . ASP A 1 207 ? -13.367 5.582 18.436 1.00 96.25 207 ASP A C 1
ATOM 1496 O O . ASP A 1 207 ? -13.819 4.509 18.829 1.00 96.25 207 ASP A O 1
ATOM 1500 N N . PRO A 1 208 ? -12.431 6.241 19.149 1.00 95.62 208 PRO A N 1
ATOM 1501 C CA . PRO A 1 208 ? -11.830 5.708 20.375 1.00 95.62 208 PRO A CA 1
ATOM 1502 C C . PRO A 1 208 ? -12.801 5.609 21.557 1.00 95.62 208 PRO A C 1
ATOM 1504 O O . PRO A 1 208 ? -12.411 5.124 22.618 1.00 95.62 208 PRO A O 1
ATOM 1507 N N . THR A 1 209 ? -14.023 6.126 21.414 1.00 95.19 209 THR A N 1
ATOM 1508 C CA . THR A 1 209 ? -15.072 6.025 22.433 1.00 95.19 209 THR A CA 1
ATOM 1509 C C . THR A 1 209 ? -16.011 4.842 22.217 1.00 95.19 209 THR A C 1
ATOM 1511 O O . THR A 1 209 ? -16.755 4.502 23.134 1.00 95.19 209 THR A O 1
ATOM 1514 N N . ALA A 1 210 ? -15.962 4.205 21.046 1.00 96.94 210 ALA A N 1
ATOM 1515 C CA . ALA A 1 210 ? -16.735 3.007 20.754 1.00 96.94 210 ALA A CA 1
ATOM 1516 C C . ALA A 1 210 ? -16.036 1.753 21.291 1.00 96.94 210 ALA A C 1
ATOM 1518 O O . ALA A 1 210 ? -14.806 1.675 21.361 1.00 96.94 210 ALA A O 1
ATOM 1519 N N . CYS A 1 211 ? -16.821 0.734 21.616 1.00 95.75 211 CYS A N 1
ATOM 1520 C CA . CYS A 1 211 ? -16.299 -0.519 22.146 1.00 95.75 211 CYS A CA 1
ATOM 1521 C C . CYS A 1 211 ? -15.615 -1.393 21.090 1.00 95.75 211 CYS A C 1
ATOM 1523 O O . CYS A 1 211 ? -14.699 -2.147 21.415 1.00 95.75 211 CYS A O 1
ATOM 1525 N N . GLU A 1 212 ? -15.995 -1.255 19.819 1.00 95.56 212 GLU A N 1
ATOM 1526 C CA . GLU A 1 212 ? -15.342 -1.921 18.689 1.00 95.56 212 GLU A CA 1
ATOM 1527 C C . GLU A 1 212 ? -14.113 -1.168 18.156 1.00 95.56 212 GLU A C 1
ATOM 1529 O O . GLU A 1 212 ? -13.615 -1.524 17.086 1.00 95.56 212 GLU A O 1
ATOM 1534 N N . TYR A 1 213 ? -13.634 -0.131 18.856 1.00 96.12 213 TYR A N 1
ATOM 1535 C CA . TYR A 1 213 ? -12.509 0.691 18.409 1.00 96.12 213 TYR A CA 1
ATOM 1536 C C . TYR A 1 213 ? -11.298 -0.152 17.989 1.00 96.12 213 TYR A C 1
ATOM 1538 O O . TYR A 1 213 ? -10.721 -0.899 18.785 1.00 96.12 213 TYR A O 1
ATOM 1546 N N . ASP A 1 214 ? -10.861 0.040 16.746 1.00 95.75 214 ASP A N 1
ATOM 1547 C CA . ASP A 1 214 ? -9.661 -0.572 16.201 1.00 95.75 214 ASP A CA 1
ATOM 1548 C C . ASP A 1 214 ? -8.583 0.497 16.016 1.00 95.75 214 ASP A C 1
ATOM 1550 O O . ASP A 1 214 ? -8.611 1.313 15.099 1.00 95.75 214 ASP A O 1
ATOM 1554 N N . SER A 1 215 ? -7.563 0.453 16.874 1.00 94.75 215 SER A N 1
ATOM 1555 C CA . SER A 1 215 ? -6.423 1.375 16.801 1.00 94.75 215 SER A CA 1
ATOM 1556 C C . SER A 1 215 ? -5.594 1.282 15.509 1.00 94.75 215 SER A C 1
ATOM 1558 O O . SER A 1 215 ? -4.747 2.144 15.274 1.00 94.75 215 SER A O 1
ATOM 1560 N N . SER A 1 216 ? -5.785 0.228 14.710 1.00 91.12 216 SER A N 1
ATOM 1561 C CA . SER A 1 216 ? -5.145 0.043 13.406 1.00 91.12 216 SER A CA 1
ATOM 1562 C C . SER A 1 216 ? -5.998 0.535 12.234 1.00 91.12 216 SER A C 1
ATOM 1564 O O . SER A 1 216 ? -5.468 0.697 11.131 1.00 91.12 216 SER A O 1
ATOM 1566 N N . ALA A 1 217 ? -7.282 0.822 12.467 1.00 93.88 217 ALA A N 1
ATOM 1567 C CA . ALA A 1 217 ? -8.163 1.366 11.451 1.00 93.88 217 ALA A CA 1
ATOM 1568 C C . ALA A 1 217 ? -7.828 2.835 11.159 1.00 93.88 217 ALA A C 1
ATOM 1570 O O . ALA A 1 217 ? -7.616 3.650 12.058 1.00 93.88 217 ALA A O 1
ATOM 1571 N N . LEU A 1 218 ? -7.796 3.180 9.873 1.00 91.25 218 LEU A N 1
ATOM 1572 C CA . LEU A 1 218 ? -7.630 4.558 9.395 1.00 91.25 218 LEU A CA 1
ATOM 1573 C C . LEU A 1 218 ? -8.901 5.081 8.720 1.00 91.25 218 LEU A C 1
ATOM 1575 O O . LEU A 1 218 ? -9.055 6.291 8.550 1.00 91.25 218 LEU A O 1
ATOM 1579 N N . ILE A 1 219 ? -9.794 4.174 8.320 1.00 92.44 219 ILE A N 1
ATOM 1580 C CA . ILE A 1 219 ? -11.027 4.478 7.603 1.00 92.44 219 ILE A CA 1
ATOM 1581 C C . ILE A 1 219 ? -12.184 3.818 8.350 1.00 92.44 219 ILE A C 1
ATOM 1583 O O . ILE A 1 219 ? -12.176 2.608 8.558 1.00 92.44 219 ILE A O 1
ATOM 1587 N N . ASP A 1 220 ? -13.180 4.621 8.719 1.00 94.12 220 ASP A N 1
ATOM 1588 C CA . ASP A 1 220 ? -14.397 4.127 9.359 1.00 94.12 220 ASP A CA 1
ATOM 1589 C C . ASP A 1 220 ? -15.236 3.304 8.377 1.00 94.12 220 ASP A C 1
ATOM 1591 O O . ASP A 1 220 ? -15.610 3.790 7.304 1.00 94.12 220 ASP A O 1
ATOM 1595 N N . ASP A 1 221 ? -15.540 2.063 8.748 1.00 94.56 221 ASP A N 1
ATOM 1596 C CA . ASP A 1 221 ? -16.401 1.156 7.985 1.00 94.56 221 ASP A CA 1
ATOM 1597 C C . ASP A 1 221 ? -17.832 1.076 8.538 1.00 94.56 221 ASP A C 1
ATOM 1599 O O . ASP A 1 221 ? -18.666 0.331 8.013 1.00 94.56 221 ASP A O 1
ATOM 1603 N N . GLY A 1 222 ? -18.130 1.874 9.568 1.00 92.81 222 GLY A N 1
ATOM 1604 C CA . GLY A 1 222 ? -19.413 1.879 10.255 1.00 92.81 222 GLY A CA 1
ATOM 1605 C C . GLY A 1 222 ? -19.557 0.764 11.290 1.00 92.81 222 GLY A C 1
ATOM 1606 O O . GLY A 1 222 ? -20.678 0.513 11.734 1.00 92.81 222 GLY A O 1
ATOM 1607 N N . SER A 1 223 ? -18.466 0.094 11.684 1.00 95.19 223 SER A N 1
ATOM 1608 C CA . SER A 1 223 ? -18.492 -0.882 12.775 1.00 95.19 223 SER A CA 1
ATOM 1609 C C . SER A 1 223 ? -18.574 -0.248 14.170 1.00 95.19 223 SER A C 1
ATOM 1611 O O . SER A 1 223 ? -18.776 -0.988 15.128 1.00 95.19 223 SER A O 1
ATOM 1613 N N . CYS A 1 224 ? -18.425 1.079 14.307 1.00 95.56 224 CYS A N 1
ATOM 1614 C CA . CYS A 1 224 ? -18.637 1.800 15.569 1.00 95.56 224 CYS A CA 1
ATOM 1615 C C . CYS A 1 224 ? -20.128 1.790 15.938 1.00 95.56 224 CYS A C 1
ATOM 1617 O O . CYS A 1 224 ? -20.881 2.695 15.569 1.00 95.56 224 CYS A O 1
ATOM 1619 N N . ALA A 1 225 ? -20.568 0.726 16.605 1.00 93.38 225 ALA A N 1
ATOM 1620 C CA . ALA A 1 225 ? -21.984 0.462 16.825 1.00 93.38 225 ALA A CA 1
ATOM 1621 C C . ALA A 1 225 ? -22.379 0.504 18.299 1.00 93.38 225 ALA A C 1
ATOM 1623 O O . ALA A 1 225 ? -23.547 0.778 18.572 1.00 93.38 225 ALA A O 1
ATOM 1624 N N . THR A 1 226 ? -21.448 0.234 19.220 1.00 94.44 226 THR A N 1
ATOM 1625 C CA . THR A 1 226 ? -21.743 0.225 20.654 1.00 94.44 226 THR A CA 1
ATOM 1626 C C . THR A 1 226 ? -20.860 1.201 21.421 1.00 94.44 226 THR A C 1
ATOM 1628 O O . THR A 1 226 ? -19.648 1.301 21.208 1.00 94.44 226 THR A O 1
ATOM 1631 N N . TYR A 1 227 ? -21.495 1.943 22.323 1.00 96.12 227 TYR A N 1
ATOM 1632 C CA . TYR A 1 227 ? -20.875 2.985 23.124 1.00 96.12 227 TYR A CA 1
ATOM 1633 C C . TYR A 1 227 ? -21.215 2.814 24.605 1.00 96.12 227 TYR A C 1
ATOM 1635 O O . TYR A 1 227 ? -22.313 2.368 24.943 1.00 96.12 227 TYR A O 1
ATOM 1643 N N . PRO A 1 228 ? -20.316 3.228 25.514 1.00 96.25 228 PRO A N 1
ATOM 1644 C CA . PRO A 1 228 ? -20.651 3.336 26.925 1.00 96.25 228 PRO A CA 1
ATOM 1645 C C . PRO A 1 228 ? -21.910 4.192 27.154 1.00 96.25 228 PRO A C 1
ATOM 1647 O O . PRO A 1 228 ? -21.987 5.332 26.689 1.00 96.25 228 PRO A O 1
ATOM 1650 N N . GLY A 1 229 ? -22.874 3.643 27.895 1.00 94.25 229 GLY A N 1
ATOM 1651 C CA . GLY A 1 229 ? -24.201 4.208 28.155 1.00 94.25 229 GLY A CA 1
ATOM 1652 C C . GLY A 1 229 ? -25.305 3.718 27.213 1.00 94.25 229 GLY A C 1
ATOM 1653 O O . GLY A 1 229 ? -26.470 4.055 27.424 1.00 94.25 229 GLY A O 1
ATOM 1654 N N . ASP A 1 230 ? -24.979 2.934 26.183 1.00 96.12 230 ASP A N 1
ATOM 1655 C CA . ASP A 1 230 ? -26.003 2.266 25.383 1.00 96.12 230 ASP A CA 1
ATOM 1656 C C . ASP A 1 230 ? -26.706 1.187 26.213 1.00 96.12 230 ASP A C 1
ATOM 1658 O O . ASP A 1 230 ? -26.067 0.440 26.954 1.00 96.12 230 ASP A O 1
ATOM 1662 N N . SER A 1 231 ? -28.026 1.072 26.056 1.00 95.44 231 SER A N 1
ATOM 1663 C CA . SER A 1 231 ? -28.799 -0.000 26.687 1.00 95.44 231 SER A CA 1
ATOM 1664 C C . SER A 1 231 ? -28.373 -1.359 26.139 1.00 95.44 231 SER A C 1
ATOM 1666 O O . SER A 1 23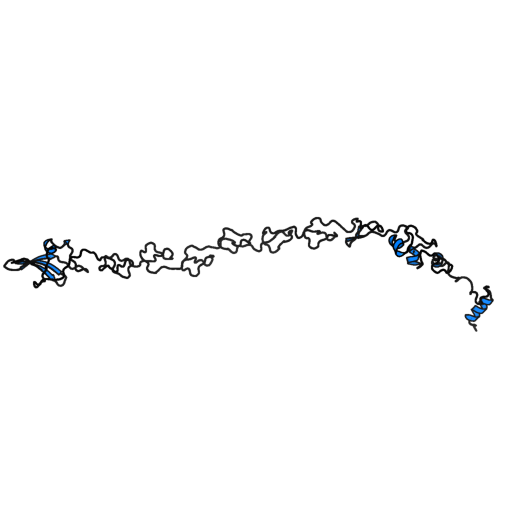1 ? -28.300 -1.532 24.916 1.00 95.44 231 SER A O 1
ATOM 1668 N N . CYS A 1 232 ? -28.191 -2.332 27.019 1.00 95.31 232 CYS A N 1
ATOM 1669 C CA . CYS A 1 232 ? -27.863 -3.704 26.655 1.00 95.31 232 CYS A CA 1
ATOM 1670 C C . CYS A 1 232 ? -28.730 -4.698 27.449 1.00 95.31 232 CYS A C 1
ATOM 1672 O O . CYS A 1 232 ? -29.673 -4.291 28.117 1.00 95.31 232 CYS A O 1
ATOM 1674 N N . ASP A 1 233 ? -28.494 -5.995 27.266 1.00 93.69 233 ASP A N 1
ATOM 1675 C CA . ASP A 1 233 ? -29.136 -7.081 28.019 1.00 93.69 233 ASP A CA 1
ATOM 1676 C C . ASP A 1 233 ? -28.128 -8.238 28.055 1.00 93.69 233 ASP A C 1
ATOM 1678 O O . ASP A 1 233 ? -27.801 -8.814 27.008 1.00 93.69 233 ASP A O 1
ATOM 1682 N N . ASP A 1 234 ? -27.565 -8.518 29.229 1.00 92.56 234 ASP A N 1
ATOM 1683 C CA . ASP A 1 234 ? -26.622 -9.625 29.442 1.00 92.56 234 ASP A CA 1
ATOM 1684 C C . ASP A 1 234 ? -27.336 -10.934 29.836 1.00 92.56 234 ASP A C 1
ATOM 1686 O O . ASP A 1 234 ? -26.703 -11.990 29.954 1.00 92.56 234 ASP A O 1
ATOM 1690 N N . GLY A 1 235 ? -28.665 -10.889 29.972 1.00 94.81 235 GLY A N 1
ATOM 1691 C CA . GLY A 1 235 ? -29.517 -11.988 30.401 1.00 94.81 235 GLY A CA 1
ATOM 1692 C C . GLY A 1 235 ? -29.499 -12.253 31.907 1.00 94.81 235 GLY A C 1
ATOM 1693 O O . GLY A 1 235 ? -30.071 -13.266 32.331 1.00 94.81 235 GLY A O 1
ATOM 1694 N N . ASN A 1 236 ? -28.854 -11.407 32.715 1.00 93.06 236 ASN A N 1
ATOM 1695 C CA . ASN A 1 236 ? -28.880 -11.520 34.163 1.00 93.06 236 ASN A CA 1
ATOM 1696 C C . 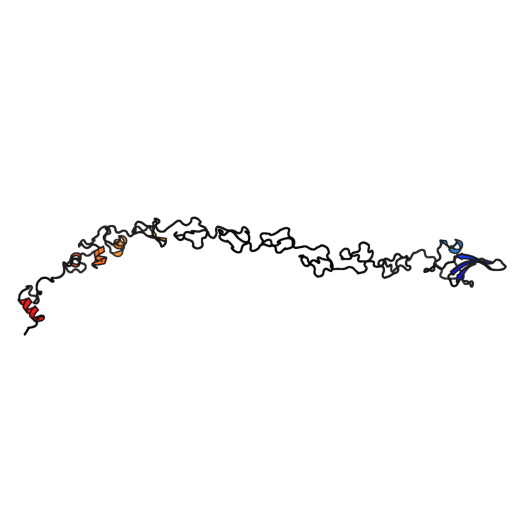ASN A 1 236 ? -30.223 -11.020 34.711 1.00 93.06 236 ASN A C 1
ATOM 1698 O O . ASN A 1 236 ? -30.587 -9.855 34.613 1.00 93.06 236 ASN A O 1
ATOM 1702 N N . VAL A 1 237 ? -30.978 -11.932 35.319 1.00 94.19 237 VAL A N 1
ATOM 1703 C CA . VAL A 1 237 ? -32.309 -11.634 35.864 1.00 94.19 237 VAL A CA 1
ATOM 1704 C C . VAL A 1 237 ? -32.274 -10.941 37.229 1.00 94.19 237 VAL A C 1
ATOM 1706 O O . VAL A 1 237 ? -33.323 -10.496 37.686 1.00 94.19 237 VAL A O 1
ATOM 1709 N N . TYR A 1 238 ? -31.109 -10.880 37.879 1.00 93.81 238 TYR A N 1
ATOM 1710 C CA . TYR A 1 238 ? -30.915 -10.242 39.185 1.00 93.81 238 TYR A CA 1
ATOM 1711 C C . TYR A 1 238 ? -30.464 -8.781 39.082 1.00 93.81 238 TYR A C 1
ATOM 1713 O O . TYR A 1 238 ? -30.364 -8.084 40.092 1.00 93.81 238 TYR A O 1
ATOM 1721 N N . THR A 1 239 ? -30.200 -8.301 37.868 1.00 94.69 239 THR A N 1
ATOM 1722 C CA . THR A 1 239 ? -29.865 -6.906 37.595 1.00 94.69 239 THR A CA 1
ATOM 1723 C C . THR A 1 239 ? -30.960 -6.233 36.777 1.00 94.69 239 THR A C 1
ATOM 1725 O O . THR A 1 239 ? -31.765 -6.869 36.097 1.00 94.69 239 THR A O 1
ATOM 1728 N N . ALA A 1 240 ? -31.0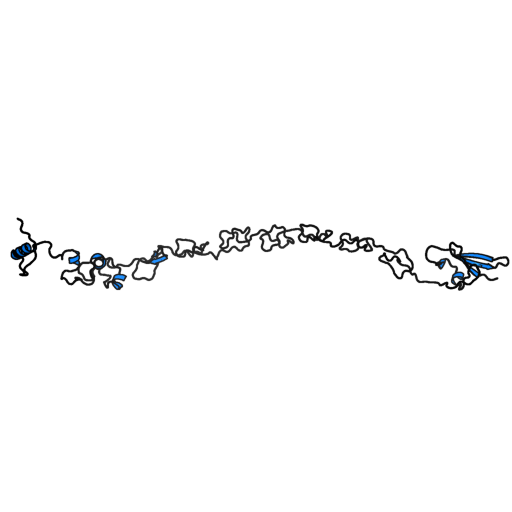27 -4.911 36.888 1.00 94.19 240 ALA A N 1
ATOM 1729 C CA . ALA A 1 240 ? -31.916 -4.066 36.110 1.00 94.19 240 ALA A CA 1
ATOM 1730 C C . ALA A 1 240 ? -31.145 -2.894 35.498 1.00 94.19 240 ALA A C 1
ATOM 1732 O O . ALA A 1 240 ? -30.108 -2.481 36.013 1.00 94.19 240 ALA A O 1
ATOM 1733 N N . ASN A 1 241 ? -31.724 -2.290 34.455 1.00 93.88 241 ASN A N 1
ATOM 1734 C CA . ASN A 1 241 ? -31.150 -1.146 33.736 1.00 93.88 241 ASN A CA 1
ATOM 1735 C C . ASN A 1 241 ? -29.747 -1.441 33.181 1.00 93.88 241 ASN A C 1
ATOM 1737 O O . ASN A 1 241 ? -28.819 -0.666 33.402 1.00 93.88 241 ASN A O 1
ATOM 1741 N N . ASP A 1 242 ? -29.604 -2.567 32.484 1.00 96.19 242 ASP A N 1
ATOM 1742 C CA . ASP A 1 242 ? -28.330 -2.970 31.902 1.00 96.19 242 ASP A CA 1
ATOM 1743 C C . ASP A 1 242 ? -27.863 -1.954 30.852 1.00 96.19 242 ASP A C 1
ATOM 1745 O O . ASP A 1 242 ? -28.569 -1.614 29.891 1.00 96.19 242 ASP A O 1
ATOM 1749 N N . GLU A 1 243 ? -26.639 -1.477 31.038 1.00 97.00 243 GLU A N 1
ATOM 1750 C CA . GLU A 1 243 ? -25.992 -0.522 30.150 1.00 97.00 243 GLU A CA 1
ATOM 1751 C C . GLU A 1 243 ? -24.558 -0.968 29.862 1.00 97.00 243 GLU A C 1
ATOM 1753 O O . GLU A 1 243 ? -23.891 -1.613 30.678 1.00 97.00 243 GLU A O 1
ATOM 1758 N N . ILE A 1 244 ? -24.068 -0.616 28.675 1.00 96.69 244 ILE A N 1
ATOM 1759 C CA . ILE A 1 244 ? -22.664 -0.800 28.329 1.00 96.69 244 ILE A CA 1
ATOM 1760 C C . ILE A 1 244 ? -21.837 0.129 29.212 1.00 96.69 244 ILE A C 1
ATOM 1762 O O . ILE A 1 244 ? -21.956 1.352 29.155 1.00 96.69 244 ILE A O 1
ATOM 1766 N N . GLN A 1 245 ? -20.970 -0.446 30.027 1.00 95.25 245 GLN A N 1
ATOM 1767 C CA . GLN A 1 245 ? -20.097 0.306 30.911 1.00 95.25 245 GLN A CA 1
ATOM 1768 C C . GLN A 1 245 ? -18.858 0.818 30.162 1.00 95.25 245 GLN A C 1
ATOM 1770 O O . GLN A 1 245 ? -18.577 0.464 29.018 1.00 95.25 245 GLN A O 1
ATOM 1775 N N . MET A 1 246 ? -18.049 1.646 30.826 1.00 93.12 246 MET A N 1
ATOM 1776 C CA . MET A 1 246 ? -16.810 2.198 30.246 1.00 93.12 246 MET A CA 1
ATOM 1777 C C . MET A 1 246 ? -15.764 1.121 29.890 1.00 93.12 246 MET A C 1
ATOM 1779 O O . MET A 1 246 ? -14.833 1.376 29.132 1.00 93.12 246 MET A O 1
ATOM 1783 N N . ASN A 1 247 ? -15.891 -0.078 30.464 1.00 93.31 247 ASN A N 1
ATOM 1784 C CA . ASN A 1 247 ? -15.074 -1.253 30.152 1.00 93.31 247 ASN A CA 1
ATOM 1785 C C . ASN A 1 247 ? -15.646 -2.088 28.985 1.00 93.31 247 ASN A C 1
ATOM 1787 O O . ASN A 1 247 ? -15.099 -3.150 28.693 1.00 93.31 247 ASN A O 1
ATOM 1791 N N . CYS A 1 248 ? -16.724 -1.623 28.343 1.00 94.94 248 CYS A N 1
ATOM 1792 C CA . CYS A 1 248 ? -17.433 -2.300 27.260 1.00 94.94 248 CYS A CA 1
ATOM 1793 C C . CYS A 1 248 ? -18.073 -3.640 27.633 1.00 94.94 248 CYS A C 1
ATOM 1795 O O . CYS A 1 248 ? -18.328 -4.478 26.767 1.00 94.94 248 CYS A O 1
ATOM 1797 N N . LEU A 1 249 ? -18.346 -3.843 28.920 1.00 94.88 249 LEU A N 1
ATOM 1798 C CA . LEU A 1 249 ? -19.186 -4.928 29.400 1.00 94.88 249 LEU A CA 1
ATOM 1799 C C . LEU A 1 249 ? -20.612 -4.422 29.573 1.00 94.88 249 LEU A C 1
ATOM 1801 O O . LEU A 1 249 ? -20.832 -3.269 29.939 1.00 94.88 249 LEU A O 1
ATOM 1805 N N . CYS A 1 250 ? -21.568 -5.295 29.287 1.00 95.44 250 CYS A N 1
ATOM 1806 C CA . CYS A 1 250 ? -22.951 -5.064 29.650 1.00 95.44 250 CYS A CA 1
ATOM 1807 C C . CYS A 1 250 ? -23.105 -5.406 31.131 1.00 95.44 250 CYS A C 1
ATOM 1809 O O . CYS A 1 250 ? -22.857 -6.550 31.503 1.00 95.44 250 CYS A O 1
ATOM 1811 N N . GLU A 1 251 ? -23.427 -4.415 31.961 1.00 95.44 251 GLU A N 1
ATOM 1812 C CA . GLU A 1 251 ? -23.623 -4.605 33.400 1.00 95.44 251 GLU A CA 1
ATOM 1813 C C . GLU A 1 251 ? -24.828 -3.775 33.858 1.00 95.44 251 GLU A C 1
ATOM 1815 O O . GLU A 1 251 ? -24.966 -2.608 33.471 1.00 95.44 251 GLU A O 1
ATOM 1820 N N . GLY A 1 252 ? -25.678 -4.364 34.701 1.00 94.69 252 GLY A N 1
ATOM 1821 C CA . GLY A 1 252 ? -26.823 -3.696 35.318 1.00 94.69 252 GLY A CA 1
ATOM 1822 C C . GLY A 1 252 ? -26.650 -3.418 36.809 1.00 94.69 252 GLY A C 1
ATOM 1823 O O . GLY A 1 252 ? -25.679 -3.823 37.450 1.00 94.69 252 GLY A O 1
ATOM 1824 N N . THR A 1 253 ? -27.622 -2.713 37.383 1.00 94.00 253 THR A N 1
ATOM 1825 C CA . THR A 1 253 ? -27.691 -2.462 38.828 1.00 94.00 253 THR A CA 1
ATOM 1826 C C . THR A 1 253 ? -28.368 -3.635 39.535 1.00 94.00 253 THR A C 1
ATOM 1828 O O . THR A 1 253 ? -29.453 -4.011 39.083 1.00 94.00 253 THR A O 1
ATOM 1831 N N . PRO A 1 254 ? -27.802 -4.177 40.631 1.00 96.06 254 PRO A N 1
ATOM 1832 C CA . PRO A 1 254 ? -28.463 -5.209 41.427 1.00 96.06 254 PRO A CA 1
ATOM 1833 C C . PRO A 1 254 ? -29.861 -4.772 41.858 1.00 96.06 254 PRO A C 1
ATOM 1835 O O . PRO A 1 254 ? -30.069 -3.611 42.225 1.00 96.06 254 PRO A O 1
ATOM 1838 N N . ILE A 1 255 ? -30.812 -5.695 41.775 1.00 96.75 255 ILE A N 1
ATOM 1839 C CA . ILE A 1 255 ? -32.167 -5.497 42.280 1.00 96.75 255 ILE A CA 1
ATOM 1840 C C . ILE A 1 255 ? -32.146 -5.748 43.792 1.00 96.75 255 ILE A C 1
ATOM 1842 O O . ILE A 1 255 ? -31.549 -6.720 44.240 1.00 96.75 255 ILE A O 1
ATOM 1846 N N . ASP A 1 256 ? -32.760 -4.837 44.539 1.00 96.69 256 ASP A N 1
ATOM 1847 C CA . ASP A 1 256 ? -33.036 -4.909 45.978 1.00 96.69 256 ASP A CA 1
ATOM 1848 C C . ASP A 1 256 ? -34.536 -4.611 46.108 1.00 96.69 256 ASP A C 1
ATOM 1850 O O . ASP A 1 256 ? -34.986 -3.465 45.945 1.00 96.69 256 ASP A O 1
ATOM 1854 N N . THR A 1 257 ? -35.329 -5.677 46.178 1.00 96.94 257 THR A N 1
ATOM 1855 C CA . THR A 1 257 ? -36.776 -5.621 45.979 1.00 96.94 257 THR A CA 1
ATOM 1856 C C . THR A 1 257 ? -37.504 -5.020 47.178 1.00 96.94 257 THR A C 1
ATOM 1858 O O . THR A 1 257 ? -38.488 -4.287 46.985 1.00 96.94 257 THR A O 1
ATOM 1861 N N . ASP A 1 258 ? -37.053 -5.289 48.398 1.00 96.12 258 ASP A N 1
ATOM 1862 C CA . ASP A 1 258 ? -37.660 -4.753 49.614 1.00 96.12 258 ASP A CA 1
ATOM 1863 C C . ASP A 1 258 ? -36.969 -3.487 50.150 1.00 96.12 258 ASP A C 1
ATOM 1865 O O . ASP A 1 258 ? -37.597 -2.733 50.906 1.00 96.12 258 ASP A O 1
ATOM 1869 N N . GLY A 1 259 ? -35.776 -3.160 49.655 1.00 96.44 259 GLY A N 1
ATOM 1870 C CA . GLY A 1 259 ? -35.061 -1.917 49.907 1.00 96.44 259 GLY A CA 1
ATOM 1871 C C . GLY A 1 259 ? -34.309 -1.887 51.234 1.00 96.44 259 GLY A C 1
ATOM 1872 O O . GLY A 1 259 ? -34.172 -0.795 51.805 1.00 96.44 259 GLY A O 1
ATOM 1873 N N . ASP A 1 260 ? -33.895 -3.036 51.759 1.00 95.62 260 ASP A N 1
ATOM 1874 C CA . ASP A 1 260 ? -33.206 -3.151 53.045 1.00 95.62 260 ASP A CA 1
ATOM 1875 C C . ASP A 1 260 ? -31.670 -2.988 52.954 1.00 95.62 260 ASP A C 1
ATOM 1877 O O . ASP A 1 260 ? -30.993 -2.776 53.970 1.00 95.62 260 ASP A O 1
ATOM 1881 N N . GLY A 1 261 ? -31.134 -2.968 51.728 1.00 95.19 261 GLY A N 1
ATOM 1882 C CA . GLY A 1 261 ? -29.718 -2.790 51.428 1.00 95.19 261 GLY A CA 1
ATOM 1883 C C . GLY A 1 261 ? -28.961 -4.067 51.055 1.00 95.19 261 GLY A C 1
ATOM 1884 O O . GLY A 1 261 ? -27.745 -3.974 50.838 1.00 95.19 261 GLY A O 1
ATOM 1885 N N . ILE A 1 262 ? -29.630 -5.217 50.956 1.00 96.12 262 ILE A N 1
ATOM 1886 C CA . ILE A 1 262 ? -29.105 -6.457 50.373 1.00 96.12 262 ILE A CA 1
ATOM 1887 C C . ILE A 1 262 ? -29.714 -6.643 48.974 1.00 96.12 262 ILE A C 1
ATOM 1889 O O . ILE A 1 262 ? -30.813 -6.193 48.691 1.00 96.12 262 ILE A O 1
ATOM 1893 N N . SER A 1 263 ? -28.965 -7.236 48.041 1.00 97.56 263 SER A N 1
ATOM 1894 C CA . SER A 1 263 ? -29.518 -7.556 46.719 1.00 97.56 263 SER A CA 1
ATOM 1895 C C . SER A 1 263 ? -30.299 -8.870 46.739 1.00 97.56 263 SER A C 1
ATOM 1897 O O . SER A 1 263 ? -29.856 -9.818 47.387 1.00 97.56 263 SER A O 1
ATOM 1899 N N . ASP A 1 264 ? -31.349 -8.990 45.919 1.00 96.69 264 ASP A N 1
ATOM 1900 C CA . ASP A 1 264 ? -32.154 -10.215 45.779 1.00 96.69 264 ASP A CA 1
ATOM 1901 C C . ASP A 1 264 ? -31.275 -11.455 45.495 1.00 96.69 264 ASP A C 1
ATOM 1903 O O . ASP A 1 264 ? -31.584 -12.578 45.903 1.00 96.69 264 ASP A O 1
ATOM 1907 N N . GLU A 1 265 ? -30.173 -11.278 44.751 1.00 96.69 265 GLU A N 1
ATOM 1908 C CA . GLU A 1 265 ? -29.220 -12.356 44.468 1.00 96.69 265 GLU A CA 1
ATOM 1909 C C . GLU A 1 265 ? -28.482 -12.811 45.731 1.00 96.69 265 GLU A C 1
ATOM 1911 O O . GLU A 1 265 ? -28.336 -14.018 45.946 1.00 96.69 265 GLU A O 1
ATOM 1916 N N . ASP A 1 266 ? -28.017 -11.870 46.553 1.00 96.88 266 ASP A N 1
ATOM 1917 C CA . ASP A 1 266 ? -27.288 -12.154 47.788 1.00 96.88 266 ASP A CA 1
ATOM 1918 C C . ASP A 1 266 ? -28.216 -12.712 48.869 1.00 96.88 266 ASP A C 1
ATOM 1920 O O . ASP A 1 266 ? -27.853 -13.657 49.570 1.00 96.88 266 ASP A O 1
ATOM 1924 N N . GLU A 1 267 ? -29.440 -12.210 48.973 1.00 97.00 267 GLU A N 1
ATOM 1925 C CA . GLU A 1 267 ? -30.444 -12.759 49.882 1.00 97.00 267 GLU A CA 1
ATOM 1926 C C . GLU A 1 267 ? -30.720 -14.230 49.579 1.00 97.00 267 GLU A C 1
ATOM 1928 O O . GLU A 1 267 ? -30.616 -15.085 50.454 1.00 97.00 267 GLU A O 1
ATOM 1933 N N . ILE A 1 268 ? -30.950 -14.578 48.310 1.00 95.56 268 ILE A N 1
ATOM 1934 C CA . ILE A 1 268 ? -31.240 -15.964 47.925 1.00 95.56 268 ILE A CA 1
ATOM 1935 C C . ILE A 1 268 ? -30.001 -16.864 48.046 1.00 95.56 268 ILE A C 1
ATOM 1937 O O . ILE A 1 268 ? -30.112 -18.021 48.468 1.00 95.56 268 ILE A O 1
ATOM 1941 N N . ASN A 1 269 ? -28.828 -16.390 47.611 1.00 95.38 269 ASN A N 1
ATOM 1942 C CA . ASN A 1 269 ? -27.659 -17.254 47.411 1.00 95.38 269 ASN A CA 1
ATOM 1943 C C . ASN A 1 269 ? -26.619 -17.192 48.537 1.00 95.38 269 ASN A C 1
ATOM 1945 O O . ASN A 1 269 ? -25.808 -18.119 48.646 1.00 95.38 269 ASN A O 1
ATOM 1949 N N . VAL A 1 270 ? -26.612 -16.131 49.346 1.00 95.88 270 VAL A N 1
ATOM 1950 C CA . VAL A 1 270 ? -25.611 -15.890 50.396 1.00 95.88 270 VAL A CA 1
ATOM 1951 C C . VAL A 1 270 ? -26.234 -15.981 51.783 1.00 95.88 270 VAL A C 1
ATOM 1953 O O . VAL A 1 270 ? -25.730 -16.751 52.603 1.00 95.88 270 VAL A O 1
ATOM 1956 N N . TYR A 1 271 ? -27.308 -15.234 52.039 1.00 95.94 271 TYR A N 1
ATOM 1957 C CA . TYR A 1 271 ? -27.852 -15.053 53.391 1.00 95.94 271 TYR A CA 1
ATOM 1958 C C . TYR A 1 271 ? -29.052 -15.956 53.700 1.00 95.94 271 TYR A C 1
ATOM 1960 O O . TYR A 1 271 ? -29.246 -16.353 54.843 1.00 95.94 271 TYR A O 1
ATOM 1968 N N . GLY A 1 272 ? -29.789 -16.391 52.679 1.00 95.81 272 GLY A N 1
ATOM 1969 C CA . GLY A 1 272 ? -30.971 -17.240 52.823 1.00 95.81 272 GLY A CA 1
ATOM 1970 C C . GLY A 1 272 ? -32.218 -16.509 53.332 1.00 95.81 272 GLY A C 1
ATOM 1971 O O . GLY A 1 272 ? -33.144 -17.188 53.780 1.00 95.81 272 GLY A O 1
ATOM 1972 N N . THR A 1 273 ? -32.228 -15.177 53.269 1.00 97.25 273 THR A N 1
ATOM 1973 C CA . THR A 1 273 ? -33.348 -14.287 53.617 1.00 97.25 273 THR A CA 1
ATOM 1974 C C . THR A 1 273 ? -34.384 -14.216 52.482 1.00 97.25 273 THR A C 1
ATOM 1976 O O . THR A 1 273 ? -34.195 -14.827 51.421 1.00 97.25 273 THR A O 1
ATOM 1979 N N . ASP A 1 274 ? -35.539 -13.581 52.717 1.00 96.06 274 ASP A N 1
ATOM 1980 C CA . ASP A 1 274 ? -36.618 -13.449 51.720 1.00 96.06 274 ASP A CA 1
ATOM 1981 C C . ASP A 1 274 ? -36.573 -12.070 51.033 1.00 96.06 274 ASP A C 1
ATOM 1983 O O . ASP A 1 274 ? -36.946 -11.103 51.688 1.00 96.06 274 ASP A O 1
ATOM 1987 N N . PRO A 1 275 ? -36.312 -11.981 49.707 1.00 96.88 275 PRO A N 1
ATOM 1988 C CA . PRO A 1 275 ? -36.175 -10.706 48.978 1.00 96.88 275 PRO A CA 1
ATOM 1989 C C . PRO A 1 275 ? -37.372 -9.754 48.974 1.00 96.88 275 PRO A C 1
ATOM 1991 O O . PRO A 1 275 ? -37.371 -8.705 48.330 1.00 96.88 275 PRO A O 1
ATOM 1994 N N . TYR A 1 276 ? -38.481 -10.165 49.575 1.00 96.81 276 TYR A N 1
ATOM 1995 C CA . TYR A 1 276 ? -39.688 -9.362 49.696 1.00 96.81 276 TYR A CA 1
ATOM 1996 C C . TYR A 1 276 ? -39.936 -8.879 51.134 1.00 96.81 276 TYR A C 1
ATOM 1998 O O . TYR A 1 276 ? -41.007 -8.306 51.391 1.00 96.81 276 TYR A O 1
ATOM 2006 N N . LEU A 1 277 ? -39.017 -9.133 52.068 1.00 97.62 277 LEU A N 1
ATOM 2007 C CA . LEU A 1 277 ? -39.152 -8.887 53.499 1.00 97.62 277 LEU A CA 1
ATOM 2008 C C . LEU A 1 277 ? -37.873 -8.284 54.091 1.00 97.62 277 LEU A C 1
ATOM 2010 O O . LEU A 1 277 ? -36.958 -9.012 54.429 1.00 97.62 277 LEU A O 1
ATOM 2014 N N . GLN A 1 278 ? -37.917 -6.981 54.396 1.00 97.62 278 GLN A N 1
ATOM 2015 C CA . GLN A 1 278 ? -36.767 -6.264 54.970 1.00 97.62 278 GLN A CA 1
ATOM 2016 C C . GLN A 1 278 ? -36.239 -6.840 56.294 1.00 97.62 278 GLN A C 1
ATOM 2018 O O . GLN A 1 278 ? -35.208 -6.389 56.755 1.00 97.62 278 GLN A O 1
ATOM 2023 N N . ASP A 1 279 ? -37.009 -7.685 56.973 1.00 97.56 279 ASP A N 1
ATOM 2024 C CA . ASP A 1 279 ? -36.757 -8.222 58.313 1.00 97.56 279 ASP A CA 1
ATOM 2025 C C . ASP A 1 279 ? -37.328 -9.647 58.307 1.00 97.56 279 ASP A C 1
ATOM 2027 O O . ASP A 1 279 ? -38.555 -9.847 58.330 1.00 97.56 279 ASP A O 1
ATOM 2031 N N . SER A 1 280 ? -36.442 -10.622 58.122 1.00 97.00 280 SER A N 1
ATOM 2032 C CA . SER A 1 280 ? -36.781 -12.015 57.840 1.00 97.00 280 SER A CA 1
ATOM 2033 C C . SER A 1 280 ? -37.207 -12.788 59.090 1.00 97.00 280 SER A C 1
ATOM 2035 O O . SER A 1 280 ? -38.032 -13.709 58.993 1.00 97.00 280 SER A O 1
ATOM 2037 N N . ASP A 1 281 ? -36.695 -12.424 60.265 1.00 95.62 281 ASP A N 1
ATOM 2038 C CA . ASP A 1 281 ? -37.015 -13.073 61.538 1.00 95.62 281 ASP A CA 1
ATOM 2039 C C . ASP A 1 281 ? -38.028 -12.299 62.407 1.00 95.62 281 ASP A C 1
ATOM 2041 O O . ASP A 1 281 ? -38.628 -12.866 63.335 1.00 95.62 281 ASP A O 1
ATOM 2045 N N . TYR A 1 282 ? -38.339 -11.067 62.001 1.00 96.44 282 TYR A N 1
ATOM 2046 C CA . TYR A 1 282 ? -39.301 -10.149 62.593 1.00 96.44 282 TYR A CA 1
ATOM 2047 C C . TYR A 1 282 ? -38.926 -9.638 63.991 1.00 96.44 282 TYR A C 1
ATOM 2049 O O . TYR A 1 282 ? -39.830 -9.372 64.804 1.00 96.44 282 TYR A O 1
ATOM 2057 N N . ASP A 1 283 ? -37.635 -9.503 64.292 1.00 93.88 283 ASP A N 1
ATOM 2058 C CA . ASP A 1 283 ? -37.136 -8.964 65.561 1.00 93.88 283 ASP A CA 1
ATOM 2059 C C . ASP A 1 283 ? -37.120 -7.418 65.609 1.00 93.88 283 ASP A C 1
ATOM 2061 O O . ASP A 1 283 ? -37.162 -6.814 66.690 1.00 93.88 283 ASP A O 1
ATOM 2065 N N . GLY A 1 284 ? -37.193 -6.766 64.443 1.00 93.50 284 GLY A N 1
ATOM 2066 C CA . GLY A 1 284 ? -37.208 -5.315 64.284 1.00 93.50 284 GLY A CA 1
ATOM 2067 C C . GLY A 1 284 ? -35.888 -4.682 63.827 1.00 93.50 284 GLY A C 1
ATOM 2068 O O . GLY A 1 284 ? -35.843 -3.446 63.714 1.00 93.50 284 GLY A O 1
ATOM 2069 N N . LEU A 1 285 ? -34.843 -5.464 63.562 1.00 95.12 285 LEU A N 1
ATOM 2070 C CA . LEU A 1 285 ? -33.717 -5.094 62.707 1.00 95.12 285 LEU A CA 1
ATOM 2071 C C . LEU A 1 285 ? -34.000 -5.548 61.277 1.00 95.12 285 LEU A C 1
ATOM 2073 O O . LEU A 1 285 ? -34.738 -6.490 61.048 1.00 95.12 285 LEU A O 1
ATOM 2077 N N . THR A 1 286 ? -33.478 -4.811 60.297 1.00 97.75 286 THR A N 1
ATOM 2078 C CA . THR A 1 286 ? -33.566 -5.270 58.909 1.00 97.75 286 THR A CA 1
ATOM 2079 C C . THR A 1 286 ? -32.411 -6.209 58.601 1.00 97.75 286 THR A C 1
ATOM 2081 O O . THR A 1 286 ? -31.314 -5.960 59.114 1.00 97.75 286 THR A O 1
ATOM 2084 N N . ASP A 1 287 ? -32.587 -7.177 57.706 1.00 97.25 287 ASP A N 1
ATOM 2085 C CA . ASP A 1 287 ? -31.554 -8.170 57.382 1.00 97.25 287 ASP A CA 1
ATOM 2086 C C . ASP A 1 287 ? -30.240 -7.467 56.980 1.00 97.25 287 ASP A C 1
ATOM 2088 O O . ASP A 1 287 ? -29.138 -7.764 57.466 1.00 97.25 287 ASP A O 1
ATOM 2092 N N . GLY A 1 288 ? -30.357 -6.415 56.165 1.00 96.00 288 GLY A N 1
ATOM 2093 C CA . GLY A 1 288 ? -29.249 -5.554 55.764 1.00 96.00 288 GLY A CA 1
ATOM 2094 C C . GLY A 1 288 ? -28.540 -4.867 56.932 1.00 96.00 288 GLY A C 1
ATOM 2095 O O . GLY A 1 288 ? -27.312 -4.722 56.917 1.00 96.00 288 GLY A O 1
ATOM 2096 N N . LEU A 1 289 ? -29.262 -4.454 57.975 1.00 96.44 289 LEU A N 1
ATOM 2097 C CA . LEU A 1 289 ? -28.684 -3.818 59.162 1.00 96.44 289 LEU A CA 1
ATOM 2098 C C . LEU A 1 289 ? -27.960 -4.838 60.043 1.00 96.44 289 LEU A C 1
ATOM 2100 O O . LEU A 1 289 ? -26.886 -4.537 60.580 1.00 96.44 289 LEU A O 1
ATOM 2104 N N . GLU A 1 290 ? -28.522 -6.033 60.157 1.00 96.62 290 GLU A N 1
ATOM 2105 C CA . GLU A 1 290 ? -27.943 -7.135 60.911 1.00 96.62 290 GLU A CA 1
ATOM 2106 C C . GLU A 1 290 ? -26.605 -7.566 60.333 1.00 96.62 290 GLU A C 1
ATOM 2108 O O . GLU A 1 290 ? -25.593 -7.583 61.035 1.00 96.62 290 GLU A O 1
ATOM 2113 N N . ILE A 1 291 ? -26.551 -7.765 59.019 1.00 95.06 291 ILE A N 1
ATOM 2114 C CA . ILE A 1 291 ? -25.328 -8.163 58.321 1.00 95.06 291 ILE A CA 1
ATOM 2115 C C . ILE A 1 291 ? -24.276 -7.048 58.324 1.00 95.06 291 ILE A C 1
ATOM 2117 O O . ILE A 1 291 ? -23.083 -7.310 58.517 1.00 95.06 291 ILE A O 1
ATOM 2121 N N . THR A 1 292 ? -24.676 -5.797 58.078 1.00 92.94 292 THR A N 1
ATOM 2122 C CA . THR A 1 292 ? -23.704 -4.713 57.855 1.00 92.94 292 THR A CA 1
ATOM 2123 C C . THR A 1 292 ? -23.231 -4.027 59.131 1.00 92.94 292 THR A C 1
ATOM 2125 O O . THR A 1 292 ? -22.104 -3.517 59.153 1.00 92.94 292 THR A O 1
ATOM 2128 N N . LEU A 1 293 ? -24.055 -3.985 60.184 1.00 91.44 293 LEU A N 1
ATOM 2129 C CA . LEU A 1 293 ? -23.775 -3.179 61.371 1.00 91.44 293 LEU A CA 1
ATOM 2130 C C . LEU A 1 293 ? -23.915 -3.931 62.695 1.00 91.44 293 LEU A C 1
ATOM 2132 O O . LEU A 1 293 ? -23.054 -3.732 63.556 1.00 91.44 293 LEU A O 1
ATOM 2136 N N . ALA A 1 294 ? -24.955 -4.747 62.883 1.00 89.25 294 ALA A N 1
ATOM 2137 C CA . ALA A 1 294 ? -25.152 -5.456 64.151 1.00 89.25 294 ALA A CA 1
ATOM 2138 C C . ALA A 1 294 ? -24.215 -6.671 64.287 1.00 89.25 294 ALA A C 1
ATOM 2140 O O . ALA A 1 294 ? -23.696 -6.936 65.371 1.00 89.25 294 ALA A O 1
ATOM 2141 N N . GLY A 1 295 ? -23.911 -7.344 63.175 1.00 91.44 295 GLY A N 1
ATOM 2142 C CA . GLY A 1 295 ? -23.159 -8.596 63.149 1.00 91.44 295 GLY A CA 1
ATOM 2143 C C . GLY A 1 295 ? -23.948 -9.785 63.707 1.00 91.44 295 GLY A C 1
ATOM 2144 O O . GLY A 1 295 ? -23.323 -10.680 64.282 1.00 91.44 295 GLY A O 1
ATOM 2145 N N . THR A 1 296 ? -25.274 -9.753 63.571 1.00 94.88 296 THR A N 1
ATOM 2146 C CA . THR A 1 296 ? -26.243 -10.771 64.012 1.00 94.88 296 THR A CA 1
ATOM 2147 C C . THR A 1 296 ? -26.686 -11.639 62.826 1.00 94.88 296 THR A C 1
ATOM 2149 O O . THR A 1 296 ? -26.298 -11.367 61.684 1.00 94.88 296 THR A O 1
ATOM 2152 N N . ASP A 1 297 ? -27.353 -12.760 63.098 1.00 96.12 297 ASP A N 1
ATOM 2153 C CA . ASP A 1 297 ? -27.883 -13.674 62.083 1.00 96.12 297 ASP A CA 1
ATOM 2154 C C . ASP A 1 297 ? -29.309 -13.238 61.705 1.00 96.12 297 ASP A C 1
ATOM 2156 O O . ASP A 1 297 ? -30.189 -13.379 62.544 1.00 96.12 297 ASP A O 1
ATOM 2160 N N . PRO A 1 298 ? -29.569 -12.797 60.458 1.00 97.00 298 PRO A N 1
ATOM 2161 C CA . PRO A 1 298 ? -30.867 -12.236 60.051 1.00 97.00 298 PRO A CA 1
ATOM 2162 C C . PRO A 1 298 ? -32.031 -13.238 60.008 1.00 97.00 298 PRO A C 1
ATOM 2164 O O . PRO A 1 298 ? -33.131 -12.955 59.539 1.00 97.00 298 PRO A O 1
ATOM 2167 N N . LEU A 1 299 ? -31.772 -14.480 60.407 1.00 97.19 299 LEU A N 1
ATOM 2168 C CA . LEU A 1 299 ? -32.759 -15.546 60.497 1.00 97.19 299 LEU A CA 1
ATOM 2169 C C . LEU A 1 299 ? -33.005 -15.981 61.952 1.00 97.19 299 LEU A C 1
ATOM 2171 O O . LEU A 1 299 ? -33.710 -16.980 62.163 1.00 97.19 299 LEU A O 1
ATOM 2175 N N . ASP A 1 300 ? -32.413 -15.294 62.934 1.00 96.81 300 ASP A N 1
ATOM 2176 C CA . ASP A 1 300 ? -32.472 -15.637 64.352 1.00 96.81 300 ASP A CA 1
ATOM 2177 C C . ASP A 1 300 ? -32.645 -14.398 65.258 1.00 96.81 300 ASP A C 1
ATOM 2179 O O . ASP A 1 300 ? -31.666 -13.709 65.532 1.00 96.81 300 ASP A O 1
ATOM 2183 N N . PRO A 1 301 ? -33.838 -14.188 65.857 1.00 96.12 301 PRO A N 1
ATOM 2184 C CA . PRO A 1 301 ? -34.181 -12.938 66.546 1.00 96.12 301 PRO A CA 1
ATOM 2185 C C . PRO A 1 301 ? -33.428 -12.708 67.873 1.00 96.12 301 PRO A C 1
ATOM 2187 O O . PRO A 1 301 ? -33.678 -11.724 68.571 1.00 96.12 301 PRO A O 1
ATOM 2190 N N . ASP A 1 302 ? -32.594 -13.661 68.302 1.00 94.19 302 ASP A N 1
ATOM 2191 C CA . ASP A 1 302 ? -31.671 -13.585 69.445 1.00 94.19 302 ASP A CA 1
ATOM 2192 C C . ASP A 1 302 ? -30.447 -14.459 69.126 1.00 94.19 302 ASP A C 1
ATOM 2194 O O . ASP A 1 302 ? -30.281 -15.550 69.678 1.00 94.19 302 ASP A O 1
ATOM 2198 N N . THR A 1 303 ? -29.573 -13.975 68.238 1.00 94.19 303 THR A N 1
ATOM 2199 C CA . THR A 1 303 ? -28.389 -14.675 67.697 1.00 94.19 303 THR A CA 1
ATOM 2200 C C . THR A 1 303 ? -27.528 -15.369 68.761 1.00 94.19 303 THR A C 1
ATOM 2202 O O . THR A 1 303 ? -26.803 -16.335 68.487 1.00 94.19 303 THR A O 1
ATOM 2205 N N . ASN A 1 304 ? -27.514 -14.846 69.991 1.00 88.62 304 ASN A N 1
ATOM 2206 C CA . ASN A 1 304 ? -26.680 -15.358 71.076 1.00 88.62 304 ASN A CA 1
ATOM 2207 C C . ASN A 1 304 ? -27.461 -16.084 72.191 1.00 88.62 304 ASN A C 1
ATOM 2209 O O . ASN A 1 304 ? -26.837 -16.529 73.167 1.00 88.62 304 ASN A O 1
ATOM 2213 N N . ASP A 1 305 ? -28.773 -16.263 72.022 1.00 91.44 305 ASP A N 1
ATOM 2214 C CA . ASP A 1 305 ? -29.696 -16.952 72.925 1.00 91.44 305 ASP A CA 1
ATOM 2215 C C . ASP A 1 305 ? -29.635 -16.437 74.385 1.00 91.44 305 ASP A C 1
ATOM 2217 O O . ASP A 1 305 ? -29.772 -17.214 75.348 1.00 91.44 305 ASP A O 1
ATOM 2221 N N . ASN A 1 306 ? -29.371 -15.142 74.610 1.00 84.88 306 ASN A N 1
ATOM 2222 C CA . ASN A 1 306 ? -29.221 -14.601 75.971 1.00 84.88 306 ASN A CA 1
ATOM 2223 C C . ASN A 1 306 ? -30.545 -14.145 76.613 1.00 84.88 306 ASN A C 1
ATOM 2225 O O . ASN A 1 306 ? -30.574 -13.841 77.816 1.00 84.88 306 ASN A O 1
ATOM 2229 N N . GLY A 1 307 ? -31.643 -14.166 75.854 1.00 87.19 307 GLY A N 1
ATOM 2230 C CA . GLY A 1 307 ? -32.975 -13.740 76.272 1.00 87.19 307 GLY A CA 1
ATOM 2231 C C . GLY A 1 307 ? -33.253 -12.251 76.060 1.00 87.19 307 GLY A C 1
ATOM 2232 O O . GLY A 1 307 ? -34.259 -11.751 76.575 1.00 87.19 307 GLY A O 1
ATOM 2233 N N . CYS A 1 308 ? -32.375 -11.552 75.348 1.00 86.25 308 CYS A N 1
ATOM 2234 C CA . CYS A 1 308 ? -32.615 -10.246 74.765 1.00 86.25 308 CYS A CA 1
ATOM 2235 C C . CYS A 1 308 ? -32.446 -10.355 73.251 1.00 86.25 308 CYS A C 1
ATOM 2237 O O . CYS A 1 308 ? -31.401 -10.828 72.825 1.00 86.25 308 CYS A O 1
ATOM 2239 N N . GLY A 1 309 ? -33.435 -9.893 72.483 1.00 90.62 309 GLY A N 1
ATOM 2240 C CA . GLY A 1 309 ? -33.348 -9.926 71.032 1.00 90.62 309 GLY A CA 1
ATOM 2241 C C . GLY A 1 309 ? -32.294 -8.971 70.486 1.00 90.62 309 GLY A C 1
ATOM 2242 O O . GLY A 1 309 ? -31.888 -8.001 71.147 1.00 90.62 309 GLY A O 1
ATOM 2243 N N . ASP A 1 310 ? -31.863 -9.244 69.264 1.00 91.06 310 ASP A N 1
ATOM 2244 C CA . ASP A 1 310 ? -30.775 -8.524 68.617 1.00 91.06 310 ASP A CA 1
ATOM 2245 C C . ASP A 1 310 ? -31.124 -7.041 68.425 1.00 91.06 310 ASP A C 1
ATOM 2247 O O . ASP A 1 310 ? -30.317 -6.161 68.759 1.00 91.06 310 ASP A O 1
ATOM 2251 N N . ALA A 1 311 ? -32.368 -6.726 68.051 1.00 91.75 311 ALA A N 1
ATOM 2252 C CA . ALA A 1 311 ? -32.886 -5.359 67.992 1.00 91.75 311 ALA A CA 1
ATOM 2253 C C . ALA A 1 311 ? -32.756 -4.587 69.313 1.00 91.75 311 ALA A C 1
ATOM 2255 O O . ALA A 1 311 ? -32.414 -3.393 69.335 1.00 91.75 311 ALA A O 1
ATOM 2256 N N . GLU A 1 312 ? -33.022 -5.238 70.445 1.00 90.88 312 GLU A N 1
ATOM 2257 C CA . GLU A 1 312 ? -32.936 -4.602 71.756 1.00 90.88 312 GLU A CA 1
ATOM 2258 C C . GLU A 1 312 ? -31.498 -4.483 72.269 1.00 90.88 312 GLU A C 1
ATOM 2260 O O . GLU A 1 312 ? -31.173 -3.499 72.955 1.00 90.88 312 GLU A O 1
ATOM 2265 N N . GLU A 1 313 ? -30.625 -5.428 71.922 1.00 89.00 313 GLU A N 1
ATOM 2266 C CA . GLU A 1 313 ? -29.185 -5.314 72.148 1.00 89.00 313 GLU A CA 1
ATOM 2267 C C . GLU A 1 313 ? -28.611 -4.145 71.334 1.00 89.00 313 GLU A C 1
ATOM 2269 O O . GLU A 1 313 ? -27.968 -3.250 71.902 1.00 89.00 313 GLU A O 1
ATOM 2274 N N . PHE A 1 314 ? -28.942 -4.072 70.043 1.00 88.12 314 PHE A N 1
ATOM 2275 C CA . PHE A 1 314 ? -28.525 -3.014 69.126 1.00 88.12 314 PHE A CA 1
ATOM 2276 C C . PHE A 1 314 ? -28.996 -1.623 69.580 1.00 88.12 314 PHE A C 1
ATOM 2278 O O . PHE A 1 314 ? -28.241 -0.645 69.548 1.00 88.12 314 PHE A O 1
ATOM 2285 N N . ALA A 1 315 ? -30.226 -1.525 70.094 1.00 86.44 315 ALA A N 1
ATOM 2286 C CA . ALA A 1 315 ? -30.776 -0.298 70.667 1.00 86.44 315 ALA A CA 1
ATOM 2287 C C . ALA A 1 315 ? -30.200 0.065 72.055 1.00 86.44 315 ALA A C 1
ATOM 2289 O O . ALA A 1 315 ? -30.544 1.112 72.618 1.00 86.44 315 ALA A O 1
ATOM 2290 N N . GLY A 1 316 ? -29.338 -0.777 72.638 1.00 81.94 316 GLY A N 1
ATOM 2291 C CA . GLY A 1 316 ? -28.763 -0.583 73.971 1.00 81.94 316 GLY A CA 1
ATOM 2292 C C . GLY A 1 316 ? -29.787 -0.705 75.105 1.00 81.94 316 GLY A C 1
ATOM 2293 O O . GLY A 1 316 ? -29.562 -0.192 76.206 1.00 81.94 316 GLY A O 1
ATOM 2294 N N . LEU A 1 317 ? -30.921 -1.357 74.843 1.00 78.25 317 LEU A N 1
ATOM 2295 C CA . LEU A 1 317 ? -32.004 -1.579 75.803 1.00 78.25 317 LEU A CA 1
ATOM 2296 C C . LEU A 1 317 ? -31.728 -2.793 76.696 1.00 78.25 317 LEU A C 1
ATOM 2298 O O . LEU A 1 317 ? -32.219 -2.847 77.825 1.00 78.25 317 LEU A O 1
ATOM 2302 N N . CYS A 1 318 ? -30.858 -3.693 76.241 1.00 70.00 318 CYS A N 1
ATOM 2303 C CA . CYS A 1 318 ? -30.377 -4.850 76.987 1.00 70.00 318 CYS A CA 1
ATOM 2304 C C . CYS A 1 318 ? -28.931 -4.708 77.454 1.00 70.00 318 CYS A C 1
ATOM 2306 O O . CYS A 1 318 ? -28.117 -5.620 77.396 1.00 70.00 318 CYS A O 1
ATOM 2308 N N . GLY A 1 319 ? -28.603 -3.546 78.004 1.00 55.50 319 GLY A N 1
ATOM 2309 C CA . GLY A 1 319 ? -27.484 -3.433 78.925 1.00 55.50 319 GLY A CA 1
ATOM 2310 C C . GLY A 1 319 ? -27.999 -3.670 80.335 1.00 55.50 319 GLY A C 1
ATOM 2311 O O . GLY A 1 319 ? -28.773 -2.860 80.845 1.00 55.50 319 GLY A O 1
ATOM 2312 N N . GLY A 1 320 ? -27.550 -4.733 81.000 1.00 52.69 320 GLY A N 1
ATOM 2313 C CA . GLY A 1 320 ? -27.709 -4.899 82.442 1.00 52.69 320 GLY A CA 1
ATOM 2314 C C . GLY A 1 320 ? -27.175 -3.680 83.211 1.00 52.69 320 GLY A C 1
ATOM 2315 O O . GLY A 1 320 ? -26.015 -3.617 83.590 1.00 52.69 320 GLY A O 1
ATOM 2316 N N . ASN A 1 321 ? -28.051 -2.705 83.433 1.00 50.03 321 ASN A N 1
ATOM 2317 C CA . ASN A 1 321 ? -28.104 -1.761 84.537 1.00 50.03 321 ASN A CA 1
ATOM 2318 C C . ASN A 1 321 ? -26.789 -1.040 84.929 1.00 50.03 321 ASN A C 1
ATOM 2320 O O . ASN A 1 321 ? -26.233 -1.266 86.003 1.00 50.03 321 ASN A O 1
ATOM 2324 N N . SER A 1 322 ? -26.382 -0.024 84.161 1.00 53.19 322 SER A N 1
ATOM 2325 C CA . SER A 1 322 ? -25.614 1.116 84.701 1.00 53.19 322 SER A CA 1
ATOM 2326 C C . SER A 1 322 ? -26.559 2.177 85.299 1.00 53.19 322 SER A C 1
ATOM 2328 O O . SER A 1 322 ? -26.510 3.352 84.941 1.00 53.19 322 SER A O 1
ATOM 2330 N N . GLY A 1 323 ? -27.461 1.763 86.207 1.00 52.50 323 GLY A N 1
ATOM 2331 C CA . GLY A 1 323 ? -28.573 2.618 86.647 1.00 52.50 323 GLY A CA 1
ATOM 2332 C C . GLY A 1 323 ? -29.166 2.434 88.050 1.00 52.50 323 GLY A C 1
ATOM 2333 O O . GLY A 1 323 ? -29.887 3.334 88.480 1.00 52.50 323 GLY A O 1
ATOM 2334 N N . SER A 1 324 ? -28.875 1.377 88.824 1.00 55.84 324 SER A N 1
ATOM 2335 C CA . SER A 1 324 ? -29.351 1.303 90.222 1.00 55.84 324 SER A CA 1
ATOM 2336 C C . SER A 1 324 ? -28.591 0.295 91.101 1.00 55.84 324 SER A C 1
ATOM 2338 O O . SER A 1 324 ? -28.892 -0.892 91.063 1.00 55.84 324 SER A O 1
ATOM 2340 N N . CYS A 1 325 ? -27.701 0.809 91.962 1.00 51.34 325 CYS A N 1
ATOM 2341 C CA . CYS A 1 325 ? -27.048 0.141 93.107 1.00 51.34 325 CYS A CA 1
ATOM 2342 C C . CYS A 1 325 ? -26.152 -1.095 92.818 1.00 51.34 325 CYS A C 1
ATOM 2344 O O . CYS A 1 325 ? -26.300 -1.746 91.790 1.00 51.34 325 CYS A O 1
ATOM 2346 N N . PRO A 1 326 ? -25.169 -1.406 93.697 1.00 57.59 326 PRO A N 1
ATOM 2347 C CA . PRO A 1 326 ? -24.294 -2.568 93.525 1.00 57.59 326 PRO A CA 1
ATOM 2348 C C . PRO A 1 326 ? -25.142 -3.844 93.537 1.00 57.59 326 PRO A C 1
ATOM 2350 O O . PRO A 1 326 ? -26.065 -3.937 94.346 1.00 57.59 326 PRO A O 1
ATOM 2353 N N . GLY A 1 327 ? -24.855 -4.781 92.631 1.00 69.19 327 GLY A N 1
ATOM 2354 C CA . GLY A 1 327 ? -25.603 -6.034 92.495 1.00 69.19 327 GLY A CA 1
ATOM 2355 C C . GLY A 1 327 ? -25.650 -6.874 93.776 1.00 69.19 327 GLY A C 1
ATOM 2356 O O . GLY A 1 327 ? -24.974 -6.578 94.756 1.00 69.19 327 GLY A O 1
ATOM 2357 N N . ASP A 1 328 ? -26.460 -7.931 93.756 1.00 71.12 328 ASP A N 1
ATOM 2358 C CA . ASP A 1 328 ? -26.526 -8.941 94.819 1.00 71.12 328 ASP A CA 1
ATOM 2359 C C . ASP A 1 328 ? -25.157 -9.642 94.949 1.00 71.12 328 ASP A C 1
ATOM 2361 O O . ASP A 1 328 ? -24.782 -10.454 94.104 1.00 71.12 328 ASP A O 1
ATOM 2365 N N . TYR A 1 329 ? -24.371 -9.262 95.961 1.00 75.75 329 TYR A N 1
ATOM 2366 C CA . TYR A 1 329 ? -22.984 -9.721 96.146 1.00 75.75 329 TYR A CA 1
ATOM 2367 C C . TYR A 1 329 ? -22.891 -10.952 97.045 1.00 75.75 329 TYR A C 1
ATOM 2369 O O . TYR A 1 329 ? -21.834 -11.590 97.107 1.00 75.75 329 TYR A O 1
ATOM 2377 N N . ASN A 1 330 ? -23.950 -11.257 97.793 1.00 77.44 330 ASN A N 1
ATOM 2378 C CA . ASN A 1 330 ? -23.995 -12.412 98.682 1.00 77.44 330 ASN A CA 1
ATOM 2379 C C . ASN A 1 330 ? -24.862 -13.561 98.130 1.00 77.44 330 ASN A C 1
ATOM 2381 O O . ASN A 1 330 ? -24.921 -14.619 98.763 1.00 77.44 330 ASN A O 1
ATOM 2385 N N . ASN A 1 331 ? -25.455 -13.376 96.946 1.00 77.56 331 ASN A N 1
ATOM 2386 C CA . ASN A 1 331 ? -26.330 -14.302 96.235 1.00 77.56 331 ASN A CA 1
ATOM 2387 C C . ASN A 1 331 ? -27.550 -14.743 97.066 1.00 77.56 331 ASN A C 1
ATOM 2389 O O . ASN A 1 331 ? -27.971 -15.903 96.988 1.00 77.56 331 ASN A O 1
ATOM 2393 N N . ASP A 1 332 ? -28.122 -13.845 97.873 1.00 82.06 332 ASP A N 1
ATOM 2394 C CA . ASP A 1 332 ? -29.331 -14.115 98.665 1.00 82.06 332 ASP A CA 1
ATOM 2395 C C . ASP A 1 332 ? -30.642 -13.689 97.974 1.00 82.06 332 ASP A C 1
ATOM 2397 O O . ASP A 1 332 ? -31.736 -13.881 98.518 1.00 82.06 332 ASP A O 1
ATOM 2401 N N . SER A 1 333 ? -30.539 -13.197 96.736 1.00 74.00 333 SER A N 1
ATOM 2402 C CA . SER A 1 333 ? -31.636 -12.707 95.898 1.00 74.00 333 SER A CA 1
ATOM 2403 C C . SER A 1 333 ? -32.350 -11.464 96.446 1.00 74.00 333 SER A C 1
ATOM 2405 O O . SER A 1 333 ? -33.470 -11.167 96.021 1.00 74.00 333 SER A O 1
ATOM 2407 N N . GLN A 1 334 ? -31.739 -10.716 97.371 1.00 80.56 334 GLN A N 1
ATOM 2408 C CA . GLN A 1 334 ? -32.261 -9.448 97.880 1.00 80.56 334 GLN A CA 1
ATOM 2409 C C . GLN A 1 334 ? -31.196 -8.349 97.854 1.00 80.56 334 GLN A C 1
ATOM 2411 O O . GLN A 1 334 ? -30.350 -8.308 98.730 1.00 80.56 334 GLN A O 1
ATOM 2416 N N . VAL A 1 335 ? -31.323 -7.348 96.975 1.00 73.94 335 VAL A N 1
ATOM 2417 C CA . VAL A 1 335 ? -30.412 -6.184 96.984 1.00 73.94 335 VAL A CA 1
ATOM 2418 C C . VAL A 1 335 ? -30.732 -5.263 98.165 1.00 73.94 335 VAL A C 1
ATOM 2420 O O . VAL A 1 335 ? -31.697 -4.493 98.138 1.00 73.94 335 VAL A O 1
ATOM 2423 N N . ASN A 1 336 ? -29.934 -5.346 99.226 1.00 78.56 336 ASN A N 1
ATOM 2424 C CA . ASN A 1 336 ? -30.132 -4.586 100.455 1.00 78.56 336 ASN A CA 1
ATOM 2425 C C . ASN A 1 336 ? -28.805 -4.080 101.061 1.00 78.56 336 ASN A C 1
ATOM 2427 O O . ASN A 1 336 ? -27.738 -4.123 100.455 1.00 78.56 336 ASN A O 1
ATOM 2431 N N . THR A 1 337 ? -28.849 -3.523 102.275 1.00 78.50 337 THR A N 1
ATOM 2432 C CA . THR A 1 337 ? -27.651 -2.983 102.947 1.00 78.50 337 THR A CA 1
ATOM 2433 C C . THR A 1 337 ? -26.559 -4.026 103.219 1.00 78.50 337 THR A C 1
ATOM 2435 O O . THR A 1 337 ? -25.416 -3.638 103.463 1.00 78.50 337 THR A O 1
ATOM 2438 N N . ALA A 1 338 ? -26.883 -5.322 103.187 1.00 79.00 338 ALA A N 1
ATOM 2439 C CA . ALA A 1 338 ? -25.911 -6.406 103.292 1.00 79.00 338 ALA A CA 1
ATOM 2440 C C . ALA A 1 338 ? -24.977 -6.459 102.071 1.00 79.00 338 ALA A C 1
ATOM 2442 O O . ALA A 1 338 ? -23.763 -6.565 102.250 1.00 79.00 338 ALA A O 1
ATOM 2443 N N . ASP A 1 339 ? -25.506 -6.276 100.861 1.00 78.44 339 ASP A N 1
ATOM 2444 C CA . ASP A 1 339 ? -24.716 -6.225 99.622 1.00 78.44 339 ASP A CA 1
ATOM 2445 C C . ASP A 1 339 ? -23.798 -5.013 99.589 1.00 78.44 339 ASP A C 1
ATOM 2447 O O . ASP A 1 339 ? -22.627 -5.112 99.225 1.00 78.44 339 ASP A O 1
ATOM 2451 N N . LEU A 1 340 ? -24.297 -3.870 100.072 1.00 75.62 340 LEU A N 1
ATOM 2452 C CA . LEU A 1 340 ? -23.501 -2.651 100.186 1.00 75.62 340 LEU A CA 1
ATOM 2453 C C . LEU A 1 340 ? -22.304 -2.836 101.134 1.00 75.62 340 LEU A C 1
ATOM 2455 O O . LEU A 1 340 ? -21.227 -2.304 100.872 1.00 75.62 340 LEU A O 1
ATOM 2459 N N . LEU A 1 341 ? -22.461 -3.602 102.218 1.00 76.94 341 LEU A N 1
ATOM 2460 C CA . LEU A 1 341 ? -21.378 -3.909 103.159 1.00 76.94 341 LEU A CA 1
ATOM 2461 C C . LEU A 1 341 ? -20.319 -4.840 102.555 1.00 76.94 341 LEU A C 1
ATOM 2463 O O . LEU A 1 341 ? -19.131 -4.615 102.788 1.00 76.94 341 LEU A O 1
ATOM 2467 N N . LEU A 1 342 ? -20.715 -5.847 101.769 1.00 74.56 342 LEU A N 1
ATOM 2468 C CA . LEU A 1 342 ? -19.761 -6.691 101.040 1.00 74.56 342 LEU A CA 1
ATOM 2469 C C . LEU A 1 342 ? -19.039 -5.903 99.947 1.00 74.56 342 LEU A C 1
ATOM 2471 O O . LEU A 1 342 ? -17.817 -5.984 99.851 1.00 74.56 342 LEU A O 1
ATOM 2475 N N . PHE A 1 343 ? -19.765 -5.094 99.177 1.00 73.25 343 PHE A N 1
ATOM 2476 C CA . PHE A 1 343 ? -19.182 -4.228 98.158 1.00 73.25 343 PHE A CA 1
ATOM 2477 C C . PHE A 1 343 ? -18.147 -3.262 98.758 1.00 73.25 343 PHE A C 1
ATOM 2479 O O . PHE A 1 343 ? -17.016 -3.188 98.280 1.00 73.25 343 PHE A O 1
ATOM 2486 N N . LEU A 1 344 ? -18.483 -2.579 99.859 1.00 75.38 344 LEU A N 1
ATOM 2487 C CA . LEU A 1 344 ? -17.543 -1.712 100.579 1.00 75.38 344 LEU A CA 1
ATOM 2488 C C . LEU A 1 344 ? -16.385 -2.495 101.218 1.00 75.38 344 LEU A C 1
ATOM 2490 O O . LEU A 1 344 ? -15.301 -1.944 101.369 1.00 75.38 344 LEU A O 1
ATOM 2494 N N . GLY A 1 345 ? -16.581 -3.765 101.574 1.00 71.56 345 GLY A N 1
ATOM 2495 C CA . GLY A 1 345 ? -15.519 -4.637 102.080 1.00 71.56 345 GLY A CA 1
ATOM 2496 C C . GLY A 1 345 ? -14.531 -5.101 101.004 1.00 71.56 345 GLY A C 1
ATOM 2497 O O . GLY A 1 345 ? -13.345 -5.247 101.294 1.00 71.56 345 GLY A O 1
ATOM 2498 N N . PHE A 1 346 ? -14.996 -5.312 99.770 1.00 67.69 346 PHE A N 1
ATOM 2499 C CA . PHE A 1 346 ? -14.148 -5.703 98.639 1.00 67.69 346 PHE A CA 1
ATOM 2500 C C . PHE A 1 346 ? -13.479 -4.512 97.945 1.00 67.69 346 PHE A C 1
ATOM 2502 O O . PHE A 1 346 ? -12.347 -4.641 97.480 1.00 67.69 346 PHE A O 1
ATOM 2509 N N . PHE A 1 347 ? -14.161 -3.364 97.876 1.00 63.12 347 PHE A N 1
ATOM 2510 C CA . PHE A 1 347 ? -13.743 -2.223 97.052 1.00 63.12 347 PHE A CA 1
ATOM 2511 C C . PHE A 1 347 ? -13.587 -0.901 97.819 1.00 63.12 347 PHE A C 1
ATOM 2513 O O . PHE A 1 347 ? -13.085 0.071 97.257 1.00 63.12 347 PHE A O 1
ATOM 2520 N N . GLY A 1 348 ? -13.991 -0.830 99.089 1.00 62.88 348 GLY A N 1
ATOM 2521 C CA . GLY A 1 348 ? -13.795 0.349 99.930 1.00 62.88 348 GLY A CA 1
ATOM 2522 C C . GLY A 1 348 ? -12.432 0.346 100.625 1.00 62.88 348 GLY A C 1
ATOM 2523 O O . GLY A 1 348 ? -11.942 -0.685 101.081 1.00 62.88 348 GLY A O 1
ATOM 2524 N N . THR A 1 349 ? -11.821 1.520 100.758 1.00 66.06 349 THR A N 1
ATOM 2525 C CA . THR A 1 349 ? -10.682 1.746 101.655 1.00 66.06 349 THR A CA 1
ATOM 2526 C C . THR A 1 349 ? -11.133 2.605 102.832 1.00 66.06 349 THR A C 1
ATOM 2528 O O . THR A 1 349 ? -11.938 3.524 102.678 1.00 66.06 349 THR A O 1
ATOM 2531 N N . VAL A 1 350 ? -10.644 2.297 104.036 1.00 61.88 350 VAL A N 1
ATOM 2532 C CA . VAL A 1 350 ? -10.899 3.134 105.215 1.00 61.88 350 VAL A CA 1
ATOM 2533 C C . VAL A 1 350 ? -10.077 4.411 105.052 1.00 61.88 350 VAL A C 1
ATOM 2535 O O . VAL A 1 350 ? -8.850 4.342 104.997 1.00 61.88 350 VAL A O 1
ATOM 2538 N N . CYS A 1 351 ? -10.732 5.564 104.942 1.00 55.66 351 CYS A N 1
ATOM 2539 C CA . CYS A 1 351 ? -10.047 6.849 105.063 1.00 55.66 351 CYS A CA 1
ATOM 2540 C C . CYS A 1 351 ? -9.650 7.063 106.533 1.00 55.66 351 CYS A C 1
ATOM 2542 O O . CYS A 1 351 ? -10.477 6.819 107.415 1.00 55.66 351 CYS A O 1
ATOM 2544 N N . GLU A 1 352 ? -8.412 7.501 106.791 1.00 46.22 352 GLU A N 1
ATOM 2545 C CA . GLU A 1 352 ? -8.014 8.036 108.108 1.00 46.22 352 GLU A CA 1
ATOM 2546 C C . GLU A 1 352 ? -8.782 9.318 108.463 1.00 46.22 352 GLU A C 1
ATOM 2548 O O . GLU A 1 352 ? -9.029 10.142 107.548 1.00 46.22 352 GLU A O 1
#

Sequence (352 aa):
SGSAWRIWNTGCGWEIGLVEDIGFGENWNRYARYYTGFCNEIPVEQLGLEALTTTTFYDGFGQPLTGLETSLDSFEGCTDPAACNYDSTAVCDDGSCHLPDGCTNPVACNYNSAALCDDGSCILPDGCTDSMACNYNSAALCDDGSCILPDGCTDPTACNFNSTALCDDGSCILPDGCTNPGACNFDSAALCDDGSCEFTSCLGCTDPTACEYDSSALIDDGSCATYPGDSCDDGNVYTANDEIQMNCLCEGTPIDTDGDGISDEDEINVYGTDPYLQDSDYDGLTDGLEITLAGTDPLDPDTNDNGCGDAEEFAGLCGGNSGSCPGDYNNDSQVNTADLLLFLGFFGTVCE

pLDDT: mean 81.74, std 14.53, range [42.94, 97.75]

Foldseek 3Di:
DDKAWAWEDPVQFIWIWIWDDPPVDTDTGTQDDDDDDDDNDDDPVSDDPVRVPDPWYAYPVGHTDPDDDDDPDQLEDCCDPQFPRHDPSRPYYPVPGQHFDDQCDPQFPGHDPPTPHHPVPGHDDEDQCDPQFPGHDPRHPYHPVPGQHADDQCDPQFPRHDPPTPHHPVPGQDDEDCCDPQFLGHDPRHPDYPVNGHHPPQEWCCDPQAPRHDPSHSDYPPNSDAGFQDFDPPPDPQFPRFTQHSNRDTDGHGDQPCPLQDGPCCCVPPQVADSNAQQRCPLPHGCSCCVPPLVARSNDQCRPPPPDGSVCVVVVVPDPDPPDDDDDPPPPPDPDVVSVVVCCVVPNDDDD

Secondary structure (DSSP, 8-state):
---EEEEEE-SSSEEEEEEEE-SSSEEEEEEEE---TT-----GGGS-HHHHT---EE-TTSPEE----------BS---TTSTT--TT-SB--S------SB--TTSTTB-TT-SS--S-----B----TTSTT--TT-SB--S------B---TTSTT--TT-SSB-S-----EE---TTSTT--TT-SEE-S----STTBSB--TTSTTB-TT-SB--S-----TT-B-----TTEEEEEE-TTS-EEEEEP-SS-SSS-HHHIIIII---TT-S-SS-SSS-HHHIIIII---TT-TTTT-SSS-HHHHHTTTTS--SSSS---SSSSS--SHHHHHHHHHHH-----